Protein AF-A0A8T4ERY5-F1 (afdb_monomer_lite)

Structure (mmCIF, N/CA/C/O backbone):
data_AF-A0A8T4ERY5-F1
#
_entry.id   AF-A0A8T4ERY5-F1
#
loop_
_atom_site.group_PDB
_atom_site.id
_atom_site.type_symbol
_atom_site.label_atom_id
_atom_site.label_alt_id
_atom_site.label_comp_id
_atom_site.label_asym_id
_atom_site.label_entity_id
_atom_site.label_seq_id
_atom_site.pdbx_PDB_ins_code
_atom_site.Cartn_x
_atom_site.Cartn_y
_atom_site.Cartn_z
_atom_site.occupancy
_atom_site.B_iso_or_equiv
_atom_site.auth_seq_id
_atom_site.auth_comp_id
_atom_site.auth_asym_id
_atom_site.auth_atom_id
_atom_site.pdbx_PDB_model_num
ATOM 1 N N . MET A 1 1 ? 61.644 -19.535 -52.719 1.00 41.72 1 MET A N 1
ATOM 2 C CA . MET A 1 1 ? 62.787 -19.217 -53.597 1.00 41.72 1 MET A CA 1
ATOM 3 C C . MET A 1 1 ? 62.908 -17.707 -53.625 1.00 41.72 1 MET A C 1
ATOM 5 O O . MET A 1 1 ? 61.998 -17.067 -54.132 1.00 41.72 1 MET A O 1
ATOM 9 N N . ALA A 1 2 ? 63.933 -17.155 -52.977 1.00 45.12 2 ALA A N 1
ATOM 10 C CA . ALA A 1 2 ? 64.252 -15.736 -53.086 1.00 45.12 2 ALA A CA 1
ATOM 11 C C . ALA A 1 2 ? 64.899 -15.516 -54.460 1.00 45.12 2 ALA A C 1
ATOM 13 O O . ALA A 1 2 ? 65.813 -16.252 -54.824 1.00 45.12 2 ALA A O 1
ATOM 14 N N . ILE A 1 3 ? 64.360 -14.591 -55.248 1.00 50.09 3 ILE A N 1
ATOM 15 C CA . ILE A 1 3 ? 64.991 -14.144 -56.489 1.00 50.09 3 ILE A CA 1
ATOM 16 C C . ILE A 1 3 ? 66.042 -13.120 -56.049 1.00 50.09 3 ILE A C 1
ATOM 18 O O . ILE A 1 3 ? 65.672 -12.113 -55.454 1.00 50.09 3 ILE A O 1
ATOM 22 N N . ASP A 1 4 ? 67.327 -13.406 -56.270 1.00 52.03 4 ASP A N 1
ATOM 23 C CA . ASP A 1 4 ? 68.432 -12.489 -55.959 1.00 52.03 4 ASP A CA 1
ATOM 24 C C . ASP A 1 4 ? 68.283 -11.193 -56.775 1.00 52.03 4 ASP A C 1
ATOM 26 O O . ASP A 1 4 ? 68.584 -11.142 -57.970 1.00 52.03 4 ASP A O 1
ATOM 30 N N . GLU A 1 5 ? 67.814 -10.127 -56.124 1.00 54.44 5 GLU A N 1
ATOM 31 C CA . GLU A 1 5 ? 67.561 -8.809 -56.727 1.00 54.44 5 GLU A CA 1
ATOM 32 C C . GLU A 1 5 ? 68.843 -8.107 -57.233 1.00 54.44 5 GLU A C 1
ATOM 34 O O . GLU A 1 5 ? 68.788 -7.120 -57.979 1.00 54.44 5 GLU A O 1
ATOM 39 N N . GLU A 1 6 ? 70.023 -8.619 -56.873 1.00 57.25 6 GLU A N 1
ATOM 40 C CA . GLU A 1 6 ? 71.315 -8.030 -57.233 1.00 57.25 6 GLU A CA 1
ATOM 41 C C . GLU A 1 6 ? 71.739 -8.286 -58.692 1.00 57.25 6 GLU A C 1
ATOM 43 O O . GLU A 1 6 ? 72.490 -7.474 -59.228 1.00 57.25 6 GLU A O 1
ATOM 48 N N . ASN A 1 7 ? 71.193 -9.298 -59.386 1.00 60.41 7 ASN A N 1
ATOM 49 C CA . ASN A 1 7 ? 71.641 -9.706 -60.735 1.00 60.41 7 ASN A CA 1
ATOM 50 C C . ASN A 1 7 ? 70.686 -9.379 -61.905 1.00 60.41 7 ASN A C 1
ATOM 52 O O . ASN A 1 7 ? 70.943 -9.785 -63.037 1.00 60.41 7 ASN A O 1
ATOM 56 N N . LEU A 1 8 ? 69.594 -8.646 -61.670 1.00 61.34 8 LEU A N 1
ATOM 57 C CA . LEU A 1 8 ? 68.672 -8.232 -62.741 1.00 61.34 8 LEU A CA 1
ATOM 58 C C . LEU A 1 8 ? 69.256 -7.089 -63.585 1.00 61.34 8 LEU A C 1
ATOM 60 O O . LEU A 1 8 ? 69.787 -6.115 -63.036 1.00 61.34 8 LEU A O 1
ATOM 64 N N . SER A 1 9 ? 69.093 -7.171 -64.911 1.00 73.38 9 SER A N 1
ATOM 65 C CA . SER A 1 9 ? 69.436 -6.075 -65.829 1.00 73.38 9 SER A CA 1
ATOM 66 C C . SER A 1 9 ? 68.667 -4.801 -65.439 1.00 73.38 9 SER A C 1
ATOM 68 O O . SER A 1 9 ? 67.514 -4.899 -65.002 1.00 73.38 9 SER A O 1
ATOM 70 N N . PRO A 1 10 ? 69.239 -3.591 -65.608 1.00 77.12 10 PRO A N 1
ATOM 71 C CA . PRO A 1 10 ? 68.531 -2.336 -65.346 1.00 77.12 10 PRO A CA 1
ATOM 72 C C . PRO A 1 10 ? 67.133 -2.270 -65.985 1.00 77.12 10 PRO A C 1
ATOM 74 O O . PRO A 1 10 ? 66.198 -1.759 -65.373 1.00 77.12 10 PRO A O 1
ATOM 77 N N . GLU A 1 11 ? 66.963 -2.849 -67.175 1.00 77.38 11 GLU A N 1
ATOM 78 C CA . GLU A 1 11 ? 65.677 -2.906 -67.884 1.00 77.38 11 GLU A CA 1
ATOM 79 C C . GLU A 1 11 ? 64.646 -3.812 -67.187 1.00 77.38 11 GLU A C 1
ATOM 81 O O . GLU A 1 11 ? 63.458 -3.485 -67.127 1.00 77.38 11 GLU A O 1
ATOM 86 N N . GLU A 1 12 ? 65.085 -4.926 -66.602 1.00 78.31 12 GLU A N 1
ATOM 87 C CA . GLU A 1 12 ? 64.217 -5.859 -65.876 1.00 78.31 12 GLU A CA 1
ATOM 88 C C . GLU A 1 12 ? 63.797 -5.290 -64.516 1.00 78.31 12 GLU A C 1
ATOM 90 O O . GLU A 1 12 ? 62.635 -5.434 -64.125 1.00 78.31 12 GLU A O 1
ATOM 95 N N . LYS A 1 13 ? 64.693 -4.549 -63.845 1.00 79.19 13 LYS A N 1
ATOM 96 C CA . LYS A 1 13 ? 64.373 -3.793 -62.621 1.00 79.19 13 LYS A CA 1
ATOM 97 C C . LYS A 1 13 ? 63.336 -2.702 -62.890 1.00 79.19 13 LYS A C 1
ATOM 99 O O . LYS A 1 13 ? 62.376 -2.570 -62.134 1.00 79.19 13 LYS A O 1
ATOM 104 N N . ILE A 1 14 ? 63.469 -1.963 -63.996 1.00 81.25 14 ILE A N 1
ATOM 105 C CA . ILE A 1 14 ? 62.475 -0.957 -64.412 1.00 81.25 14 ILE A CA 1
ATOM 106 C C . ILE A 1 14 ? 61.118 -1.618 -64.686 1.00 81.25 14 ILE A C 1
ATOM 108 O O . ILE A 1 14 ? 60.085 -1.116 -64.244 1.00 81.25 14 ILE A O 1
ATOM 112 N N . LYS A 1 15 ? 61.099 -2.772 -65.362 1.00 82.56 15 LYS A N 1
ATOM 113 C CA . LYS A 1 15 ? 59.859 -3.503 -65.654 1.00 82.56 15 LYS A CA 1
ATOM 114 C C . LYS A 1 15 ? 59.167 -4.023 -64.388 1.00 82.56 15 LYS A C 1
ATOM 116 O O . LYS A 1 15 ? 57.944 -3.925 -64.297 1.00 82.56 15 LYS A O 1
ATOM 121 N N . GLN A 1 16 ? 59.920 -4.524 -63.406 1.00 81.94 16 GLN A N 1
ATOM 122 C CA . GLN A 1 16 ? 59.378 -4.917 -62.098 1.00 81.94 16 GLN A CA 1
ATOM 123 C C . GLN A 1 16 ? 58.829 -3.723 -61.312 1.00 81.94 16 GLN A C 1
ATOM 125 O O . GLN A 1 16 ? 57.739 -3.820 -60.753 1.00 81.94 16 GLN A O 1
ATOM 130 N N . LEU A 1 17 ? 59.539 -2.590 -61.301 1.00 82.38 17 LEU A N 1
ATOM 131 C CA . LEU A 1 17 ? 59.069 -1.373 -60.635 1.00 82.38 17 LEU A CA 1
ATOM 132 C C . LEU A 1 17 ? 57.768 -0.856 -61.258 1.00 82.38 17 LEU A C 1
ATOM 134 O O . LEU A 1 17 ? 56.828 -0.560 -60.527 1.00 82.38 17 LEU A O 1
ATOM 138 N N . LEU A 1 18 ? 57.675 -0.826 -62.591 1.00 84.06 18 LEU A N 1
ATOM 139 C CA . LEU A 1 18 ? 56.452 -0.441 -63.302 1.00 84.06 18 LEU A CA 1
ATOM 140 C C . LEU A 1 18 ? 55.300 -1.428 -63.056 1.00 84.06 18 LEU A C 1
ATOM 142 O O . LEU A 1 18 ? 54.155 -1.003 -62.909 1.00 84.06 18 LEU A O 1
ATOM 146 N N . GLY A 1 19 ? 55.591 -2.731 -62.981 1.00 80.62 19 GLY A N 1
ATOM 147 C CA . GLY A 1 19 ? 54.615 -3.760 -62.612 1.00 80.62 19 GLY A CA 1
ATOM 148 C C . GLY A 1 19 ? 54.078 -3.559 -61.194 1.00 80.62 19 GLY A C 1
ATOM 149 O O . GLY A 1 19 ? 52.869 -3.472 -61.006 1.00 80.62 19 GLY A O 1
ATOM 150 N N . SER A 1 20 ? 54.972 -3.371 -60.219 1.00 82.56 20 SER A N 1
ATOM 151 C CA . SER A 1 20 ? 54.606 -3.101 -58.824 1.00 82.56 20 SER A CA 1
ATOM 152 C C . SER A 1 20 ? 53.852 -1.779 -58.663 1.00 82.56 20 SER A C 1
ATOM 154 O O . SER A 1 20 ? 52.918 -1.691 -57.870 1.00 82.56 20 SER A O 1
ATOM 156 N N . GLU A 1 21 ? 54.220 -0.735 -59.412 1.00 86.38 21 GLU A N 1
ATOM 157 C CA . GLU A 1 21 ? 53.500 0.540 -59.390 1.00 86.38 21 GLU A CA 1
ATOM 158 C C . GLU A 1 21 ? 52.086 0.389 -59.962 1.00 86.38 21 GLU A C 1
ATOM 160 O O . GLU A 1 21 ? 51.135 0.938 -59.403 1.00 86.38 21 GLU A O 1
ATOM 165 N N . LYS A 1 22 ? 51.926 -0.392 -61.035 1.00 88.69 22 LYS A N 1
ATOM 166 C CA . LYS A 1 22 ? 50.617 -0.686 -61.620 1.00 88.69 22 LYS A CA 1
ATOM 167 C C . LYS A 1 22 ? 49.739 -1.491 -60.659 1.00 88.69 22 LYS A C 1
ATOM 169 O O . LYS A 1 22 ? 48.607 -1.085 -60.417 1.00 88.69 22 LYS A O 1
ATOM 174 N N . GLU A 1 23 ? 50.272 -2.548 -60.052 1.00 86.31 23 GLU A N 1
ATOM 175 C CA . GLU A 1 23 ? 49.564 -3.350 -59.043 1.00 86.31 23 GLU A CA 1
ATOM 176 C C . GLU A 1 23 ? 49.147 -2.499 -57.835 1.00 86.31 23 GLU A C 1
ATOM 178 O O . GLU A 1 23 ? 47.999 -2.556 -57.402 1.00 86.31 23 GLU A O 1
ATOM 183 N N . LYS A 1 24 ? 50.033 -1.627 -57.334 1.00 88.38 24 LYS A N 1
ATOM 184 C CA . LYS A 1 24 ? 49.707 -0.697 -56.238 1.00 88.38 24 LYS A CA 1
ATOM 185 C C . LYS A 1 24 ? 48.635 0.318 -56.626 1.00 88.38 24 LYS A C 1
ATOM 187 O O . LYS A 1 24 ? 47.828 0.695 -55.778 1.00 88.38 24 LYS A O 1
ATOM 192 N N . ARG A 1 25 ? 48.617 0.787 -57.878 1.00 89.25 25 ARG A N 1
ATOM 193 C CA . ARG A 1 25 ? 47.559 1.678 -58.382 1.00 89.25 25 ARG A CA 1
ATOM 194 C C . ARG A 1 25 ? 46.219 0.954 -58.469 1.00 89.25 25 ARG A C 1
ATOM 196 O O . ARG A 1 25 ? 45.232 1.503 -57.991 1.00 89.25 25 ARG A O 1
ATOM 203 N N . GLU A 1 26 ? 46.197 -0.267 -58.996 1.00 91.44 26 GLU A N 1
ATOM 204 C CA . GLU A 1 26 ? 44.991 -1.104 -59.057 1.00 91.44 26 GLU A CA 1
ATOM 205 C C . GLU A 1 26 ? 44.466 -1.428 -57.643 1.00 91.44 26 GLU A C 1
ATOM 207 O O . GLU A 1 26 ? 43.271 -1.293 -57.375 1.00 91.44 26 GLU A O 1
ATOM 212 N N . GLU A 1 27 ? 45.351 -1.743 -56.690 1.00 90.81 27 GLU A N 1
ATOM 213 C CA . GLU A 1 27 ? 44.984 -1.967 -55.285 1.00 90.81 27 GLU A CA 1
ATOM 214 C C . GLU A 1 27 ? 44.445 -0.689 -54.612 1.00 90.81 27 GLU A C 1
ATOM 216 O O . GLU A 1 27 ? 43.471 -0.734 -53.854 1.00 90.81 27 GLU A O 1
ATOM 221 N N . LEU A 1 28 ? 45.043 0.473 -54.898 1.00 91.25 28 LEU A N 1
ATOM 222 C CA . LEU A 1 28 ? 44.565 1.765 -54.400 1.00 91.25 28 LEU A CA 1
ATOM 223 C C . LEU A 1 28 ? 43.193 2.132 -54.969 1.00 91.25 28 LEU A C 1
ATOM 225 O O . LEU A 1 28 ? 42.359 2.663 -54.233 1.00 91.25 28 LEU A O 1
ATOM 229 N N . GLU A 1 29 ? 42.941 1.866 -56.249 1.00 92.44 29 GLU A N 1
ATOM 230 C CA . GLU A 1 29 ? 41.629 2.082 -56.863 1.00 92.44 29 GLU A CA 1
ATOM 231 C C . GLU A 1 29 ? 40.568 1.151 -56.268 1.00 92.44 29 GLU A C 1
ATOM 233 O O . GLU A 1 29 ? 39.488 1.622 -55.904 1.00 92.44 29 GLU A O 1
ATOM 238 N N . ALA A 1 30 ? 40.893 -0.128 -56.058 1.00 92.38 30 ALA A N 1
ATOM 239 C CA . ALA A 1 30 ? 40.000 -1.075 -55.397 1.00 92.38 30 ALA A CA 1
ATOM 240 C C . ALA A 1 30 ? 39.650 -0.631 -53.964 1.00 92.38 30 ALA A C 1
ATOM 242 O O . ALA A 1 30 ? 38.474 -0.596 -53.594 1.00 92.38 30 ALA A O 1
ATOM 243 N N . LYS A 1 31 ? 40.645 -0.199 -53.174 1.00 92.38 31 LYS A N 1
ATOM 244 C CA . LYS A 1 31 ? 40.424 0.321 -51.811 1.00 92.38 31 LYS A CA 1
ATOM 245 C C . LYS A 1 31 ? 39.603 1.610 -51.797 1.00 92.38 31 LYS A C 1
ATOM 247 O O . LYS A 1 31 ? 38.785 1.797 -50.897 1.00 92.38 31 LYS A O 1
ATOM 252 N N . LYS A 1 32 ? 39.787 2.500 -52.779 1.00 92.94 32 LYS A N 1
ATOM 253 C CA . LYS A 1 32 ? 38.956 3.708 -52.925 1.00 92.94 32 LYS A CA 1
ATOM 254 C C . LYS A 1 32 ? 37.503 3.353 -53.232 1.00 92.94 32 LYS A C 1
ATOM 256 O O . LYS A 1 32 ? 36.612 3.873 -52.568 1.00 92.94 32 LYS A O 1
ATOM 261 N N . ALA A 1 33 ? 37.267 2.430 -54.163 1.00 92.69 33 ALA A N 1
ATOM 262 C CA . ALA A 1 33 ? 35.921 1.964 -54.487 1.00 92.69 33 ALA A CA 1
ATOM 263 C C . ALA A 1 33 ? 35.238 1.288 -53.282 1.00 92.69 33 ALA A C 1
ATOM 265 O O . ALA A 1 33 ? 34.054 1.516 -53.028 1.00 92.69 33 ALA A O 1
ATOM 266 N N . GLU A 1 34 ? 35.984 0.501 -52.501 1.00 93.31 34 GLU A N 1
ATOM 267 C CA . GLU A 1 34 ? 35.480 -0.116 -51.270 1.00 93.31 34 GLU A CA 1
ATOM 268 C C . GLU A 1 34 ? 35.135 0.931 -50.198 1.00 93.31 34 GLU A C 1
ATOM 270 O O . GLU A 1 34 ? 34.082 0.845 -49.563 1.00 93.31 34 GLU A O 1
ATOM 275 N N . LEU A 1 35 ? 35.982 1.952 -50.021 1.00 93.38 35 LEU A N 1
ATOM 276 C CA . LEU A 1 35 ? 35.717 3.068 -49.109 1.00 93.38 35 LEU A CA 1
ATOM 277 C C . LEU A 1 35 ? 34.468 3.853 -49.511 1.00 93.38 35 LEU A C 1
ATOM 279 O O . LEU A 1 35 ? 33.653 4.177 -48.650 1.00 93.38 35 LEU A O 1
ATOM 283 N N . ASP A 1 36 ? 34.290 4.135 -50.800 1.00 93.75 36 ASP A N 1
ATOM 284 C CA . ASP A 1 36 ? 33.112 4.850 -51.288 1.00 93.75 36 ASP A CA 1
ATOM 285 C C . ASP A 1 36 ? 31.833 4.026 -51.110 1.00 93.75 36 ASP A C 1
ATOM 287 O O . ASP A 1 36 ? 30.785 4.575 -50.763 1.00 93.75 36 ASP A O 1
ATOM 291 N N . LYS A 1 37 ? 31.913 2.699 -51.266 1.00 95.06 37 LYS A N 1
ATOM 292 C CA . LYS A 1 37 ? 30.795 1.800 -50.964 1.00 95.06 37 LYS A CA 1
ATOM 293 C C . LYS A 1 37 ? 30.443 1.826 -49.474 1.00 95.06 37 LYS A C 1
ATOM 295 O O . LYS A 1 37 ? 29.283 2.039 -49.131 1.00 95.06 37 LYS A O 1
ATOM 300 N N . LYS A 1 38 ? 31.441 1.703 -48.594 1.00 93.69 38 LYS A N 1
ATOM 301 C CA . LYS A 1 38 ? 31.252 1.756 -47.134 1.00 93.69 38 LYS A CA 1
ATOM 302 C C . LYS A 1 38 ? 30.686 3.095 -46.663 1.00 93.69 38 LYS A C 1
ATOM 304 O O . LYS A 1 38 ? 29.849 3.115 -45.769 1.00 93.69 38 LYS A O 1
ATOM 309 N N . LYS A 1 39 ? 31.094 4.211 -47.274 1.00 94.44 39 LYS A N 1
ATOM 310 C CA . LYS A 1 39 ? 30.512 5.532 -46.981 1.00 94.44 39 LYS A CA 1
ATOM 311 C C . LYS A 1 39 ? 29.026 5.591 -47.319 1.00 94.44 39 LYS A C 1
ATOM 313 O O . LYS A 1 39 ? 28.246 6.058 -46.499 1.00 94.44 39 LYS A O 1
ATOM 318 N N . LYS A 1 40 ? 28.627 5.078 -48.487 1.00 94.31 40 LYS A N 1
ATOM 319 C CA . LYS A 1 40 ? 27.208 5.017 -48.874 1.00 94.31 40 LYS A CA 1
ATOM 320 C C . LYS A 1 40 ? 26.397 4.135 -47.925 1.00 94.31 40 LYS A C 1
ATOM 322 O O . LYS A 1 40 ? 25.326 4.543 -47.493 1.00 94.31 40 LYS A O 1
ATOM 327 N N . GLU A 1 41 ? 26.932 2.972 -47.556 1.00 93.50 41 GLU A N 1
ATOM 328 C CA . GLU A 1 41 ? 26.297 2.075 -46.581 1.00 93.50 41 GLU A CA 1
ATOM 329 C C . GLU A 1 41 ? 26.137 2.750 -45.205 1.00 93.50 41 GLU A C 1
ATOM 331 O O . GLU A 1 41 ? 25.078 2.644 -44.588 1.00 93.50 41 GLU A O 1
ATOM 336 N N . LEU A 1 42 ? 27.143 3.505 -44.744 1.00 92.94 42 LEU A N 1
ATOM 337 C CA . LEU A 1 42 ? 27.057 4.280 -43.501 1.00 92.94 42 LEU A CA 1
ATOM 338 C C . LEU A 1 42 ? 25.986 5.374 -43.569 1.00 92.94 42 LEU A C 1
ATOM 340 O O . LEU A 1 42 ? 25.172 5.474 -42.655 1.00 92.94 42 LEU A O 1
ATOM 344 N N . GLU A 1 43 ? 25.927 6.147 -44.655 1.00 94.06 43 GLU A N 1
ATOM 345 C CA . GLU A 1 43 ? 24.895 7.179 -44.825 1.00 94.06 43 GLU A CA 1
ATOM 346 C C . GLU A 1 43 ? 23.474 6.593 -44.829 1.00 94.06 43 GLU A C 1
ATOM 348 O O . GLU A 1 43 ? 22.535 7.204 -44.309 1.00 94.06 43 GLU A O 1
ATOM 353 N N . GLU A 1 44 ? 23.285 5.414 -45.422 1.00 94.50 44 GLU A N 1
ATOM 354 C CA . GLU A 1 44 ? 21.998 4.716 -45.414 1.00 94.50 44 GLU A CA 1
ATOM 355 C C . GLU A 1 44 ? 21.622 4.228 -44.012 1.00 94.50 44 GLU A C 1
ATOM 357 O O . GLU A 1 44 ? 20.472 4.400 -43.591 1.00 94.50 44 GLU A O 1
ATOM 362 N N . LEU A 1 45 ? 22.583 3.681 -43.263 1.00 92.94 45 LEU A N 1
ATOM 363 C CA . LEU A 1 45 ? 22.379 3.256 -41.878 1.00 92.94 45 LEU A CA 1
ATOM 364 C C . LEU A 1 45 ? 22.061 4.435 -40.958 1.00 92.94 45 LEU A C 1
ATOM 366 O O . LEU A 1 45 ? 21.141 4.337 -40.146 1.00 92.94 45 LEU A O 1
ATOM 370 N N . GLU A 1 46 ? 22.749 5.566 -41.108 1.00 92.81 46 GLU A N 1
ATOM 371 C CA . GLU A 1 46 ? 22.469 6.783 -40.340 1.00 92.81 46 GLU A CA 1
ATOM 372 C C . GLU A 1 46 ? 21.067 7.325 -40.632 1.00 92.81 46 GLU A C 1
ATOM 374 O O . GLU A 1 46 ? 20.309 7.643 -39.707 1.00 92.81 46 GLU A O 1
ATOM 379 N N . LYS A 1 47 ? 20.666 7.363 -41.910 1.00 95.06 47 LYS A N 1
ATOM 380 C CA . LYS A 1 47 ? 19.302 7.749 -42.306 1.00 95.06 47 LYS A CA 1
ATOM 381 C C . LYS A 1 47 ? 18.259 6.800 -41.723 1.00 95.06 47 LYS A C 1
ATOM 383 O O . LYS A 1 47 ? 17.218 7.262 -41.252 1.00 95.06 47 LYS A O 1
ATOM 388 N N . LYS A 1 48 ? 18.519 5.491 -41.744 1.00 94.00 48 LYS A N 1
ATOM 389 C CA . LYS A 1 48 ? 17.611 4.479 -41.192 1.00 94.00 48 LYS A CA 1
ATOM 390 C C . LYS A 1 48 ? 17.478 4.618 -39.675 1.00 94.00 48 LYS A C 1
ATOM 392 O O . LYS A 1 48 ? 16.361 4.735 -39.184 1.00 94.00 48 LYS A O 1
ATOM 397 N N . SER A 1 49 ? 18.601 4.715 -38.967 1.00 92.31 49 SER A N 1
ATOM 398 C CA . SER A 1 49 ? 18.650 4.920 -37.516 1.00 92.31 49 SER A CA 1
ATOM 399 C C . SER A 1 49 ? 17.901 6.189 -37.102 1.00 92.31 49 SER A C 1
ATOM 401 O O . SER A 1 49 ? 17.049 6.160 -36.217 1.00 92.31 49 SER A O 1
ATOM 403 N N . THR A 1 50 ? 18.116 7.297 -37.817 1.00 93.75 50 THR A N 1
ATOM 404 C CA . THR A 1 50 ? 17.417 8.562 -37.538 1.00 93.75 50 THR A CA 1
ATOM 405 C C . THR A 1 50 ? 15.900 8.420 -37.685 1.00 93.75 50 THR A C 1
ATOM 407 O O . THR A 1 50 ? 15.150 8.919 -36.845 1.00 93.75 50 THR A O 1
ATOM 410 N N . ARG A 1 51 ? 15.432 7.712 -38.722 1.00 93.75 51 ARG A N 1
ATOM 411 C CA . ARG A 1 51 ? 13.999 7.454 -38.938 1.00 93.75 51 ARG A CA 1
ATOM 412 C C . ARG A 1 51 ? 13.403 6.564 -37.852 1.00 93.75 51 ARG A C 1
ATOM 414 O O . ARG A 1 51 ? 12.313 6.860 -37.375 1.00 93.75 51 ARG A O 1
ATOM 421 N N . GLU A 1 52 ? 14.109 5.513 -37.445 1.00 92.88 52 GLU A N 1
ATOM 422 C CA . GLU A 1 52 ? 13.670 4.614 -36.370 1.00 92.88 52 GLU A CA 1
ATOM 423 C C . GLU A 1 52 ? 13.579 5.350 -35.028 1.00 92.88 52 GLU A C 1
ATOM 425 O O . GLU A 1 52 ? 12.570 5.244 -34.330 1.00 92.88 52 GLU A O 1
ATOM 430 N N . ILE A 1 53 ? 14.574 6.178 -34.699 1.00 92.25 53 ILE A N 1
ATOM 431 C CA . ILE A 1 53 ? 14.552 7.022 -33.498 1.00 92.25 53 ILE A CA 1
ATOM 432 C C . ILE A 1 53 ? 13.372 8.001 -33.534 1.00 92.25 53 ILE A C 1
ATOM 434 O O . ILE A 1 53 ? 12.676 8.155 -32.532 1.00 92.25 53 ILE A O 1
ATOM 438 N N . GLN A 1 54 ? 13.117 8.658 -34.670 1.00 93.56 54 GLN A N 1
ATOM 439 C CA . GLN A 1 54 ? 11.986 9.582 -34.810 1.00 93.56 54 GLN A CA 1
ATOM 440 C C . GLN A 1 54 ? 10.635 8.873 -34.681 1.00 93.56 54 GLN A C 1
ATOM 442 O O . GLN A 1 54 ? 9.763 9.365 -33.967 1.00 93.56 54 GLN A O 1
ATOM 447 N N . ALA A 1 55 ? 10.472 7.712 -35.318 1.00 94.75 55 ALA A N 1
ATOM 448 C CA . ALA A 1 55 ? 9.260 6.905 -35.207 1.00 94.75 55 ALA A CA 1
ATOM 449 C C . ALA A 1 55 ? 9.016 6.460 -33.757 1.00 94.75 55 ALA A C 1
ATOM 451 O O . ALA A 1 55 ? 7.905 6.585 -33.250 1.00 94.75 55 ALA A O 1
ATOM 452 N N . THR A 1 56 ? 10.075 6.030 -33.068 1.00 92.31 56 THR A N 1
ATOM 453 C CA . THR A 1 56 ? 10.006 5.588 -31.669 1.00 92.31 56 THR A CA 1
ATOM 454 C C . THR A 1 56 ? 9.650 6.749 -30.741 1.00 92.31 56 THR A C 1
ATOM 456 O O . THR A 1 56 ? 8.779 6.611 -29.889 1.00 92.31 56 THR A O 1
ATOM 459 N N . ARG A 1 57 ? 10.259 7.928 -30.931 1.00 92.06 57 ARG A N 1
ATOM 460 C CA . ARG A 1 57 ? 9.911 9.142 -30.172 1.00 92.06 57 ARG A CA 1
ATOM 461 C C . ARG A 1 57 ? 8.456 9.551 -30.372 1.00 92.06 57 ARG A C 1
ATOM 463 O O . ARG A 1 57 ? 7.811 9.928 -29.402 1.00 92.06 57 ARG A O 1
ATOM 470 N N . LYS A 1 58 ? 7.943 9.465 -31.603 1.00 95.25 58 LYS A N 1
ATOM 471 C CA . LYS A 1 58 ? 6.538 9.769 -31.898 1.00 95.25 58 LYS A CA 1
ATOM 472 C C . LYS A 1 58 ? 5.594 8.781 -31.211 1.00 95.25 58 LYS A C 1
ATOM 474 O O . LYS A 1 58 ? 4.648 9.221 -30.579 1.00 95.25 58 LYS A O 1
ATOM 479 N N . ALA A 1 59 ? 5.899 7.485 -31.264 1.00 94.06 59 ALA A N 1
ATOM 480 C CA . ALA A 1 59 ? 5.103 6.459 -30.590 1.00 94.06 59 ALA A CA 1
ATOM 481 C C . ALA A 1 59 ? 5.083 6.647 -29.062 1.00 94.06 59 ALA A C 1
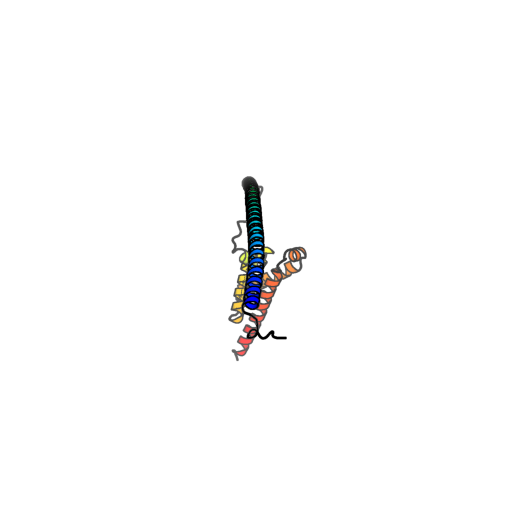ATOM 483 O O . ALA A 1 59 ? 4.026 6.561 -28.449 1.00 94.06 59 ALA A O 1
ATOM 484 N N . ILE A 1 60 ? 6.231 6.963 -28.450 1.00 92.44 60 ILE A N 1
ATOM 485 C CA . ILE A 1 60 ? 6.306 7.268 -27.011 1.00 92.44 60 ILE A CA 1
ATOM 486 C C . ILE A 1 60 ? 5.468 8.507 -26.676 1.00 92.44 60 ILE A C 1
ATOM 488 O O . ILE A 1 60 ? 4.748 8.507 -25.684 1.00 92.44 60 ILE A O 1
ATOM 492 N N . GLN A 1 61 ? 5.549 9.558 -27.495 1.00 94.00 61 GLN A N 1
ATOM 493 C CA . GLN A 1 61 ? 4.773 10.779 -27.285 1.00 94.00 61 GLN A CA 1
ATOM 494 C C . GLN A 1 61 ? 3.262 10.509 -27.357 1.00 94.00 61 GLN A C 1
ATOM 496 O O . GLN A 1 61 ? 2.528 10.956 -26.482 1.00 94.00 61 GLN A O 1
ATOM 501 N N . GLU A 1 62 ? 2.817 9.735 -28.351 1.00 94.19 62 GLU A N 1
ATOM 502 C CA . GLU A 1 62 ? 1.414 9.323 -28.494 1.00 94.19 62 GLU A CA 1
ATOM 503 C C . GLU A 1 62 ? 0.941 8.518 -27.271 1.00 94.19 62 GLU A C 1
ATOM 505 O O . GLU A 1 62 ? -0.122 8.805 -26.729 1.00 94.19 62 GLU A O 1
ATOM 510 N N . GLN A 1 63 ? 1.761 7.589 -26.763 1.00 92.75 63 GLN A N 1
ATOM 511 C CA . GLN A 1 63 ? 1.446 6.824 -25.547 1.00 92.75 63 GLN A CA 1
ATOM 512 C C . GLN A 1 63 ? 1.341 7.701 -24.293 1.00 92.75 63 GLN A C 1
ATOM 514 O O . GLN A 1 63 ? 0.480 7.471 -23.449 1.00 92.75 63 GLN A O 1
ATOM 519 N N . ILE A 1 64 ? 2.208 8.707 -24.148 1.00 93.12 64 ILE A N 1
ATOM 520 C CA . ILE A 1 64 ? 2.140 9.643 -23.016 1.00 93.12 64 ILE A CA 1
ATOM 521 C C . ILE A 1 64 ? 0.848 10.466 -23.078 1.00 93.12 64 ILE A C 1
ATOM 523 O O . ILE A 1 64 ? 0.201 10.666 -22.051 1.00 93.12 64 ILE A O 1
ATOM 527 N N . GLU A 1 65 ? 0.467 10.936 -24.266 1.00 93.31 65 GLU A N 1
ATOM 528 C CA . GLU A 1 65 ? -0.766 11.705 -24.466 1.00 93.31 65 GLU A CA 1
ATOM 529 C C . GLU A 1 65 ? -2.018 10.859 -24.198 1.00 93.31 65 GLU A C 1
ATOM 531 O O . GLU A 1 65 ? -2.946 11.337 -23.541 1.00 93.31 65 GLU A O 1
ATOM 536 N N . GLU A 1 66 ? -2.020 9.595 -24.630 1.00 94.31 66 GLU A N 1
ATOM 537 C CA . GLU A 1 66 ? -3.089 8.634 -24.344 1.00 94.31 66 GLU A CA 1
ATOM 538 C C . GLU A 1 66 ? -3.244 8.413 -22.832 1.00 94.31 66 GLU A C 1
ATOM 540 O O . GLU A 1 66 ? -4.323 8.664 -22.292 1.00 94.31 66 GLU A O 1
ATOM 545 N N . ILE A 1 67 ? -2.156 8.081 -22.124 1.00 91.62 67 ILE A N 1
ATOM 546 C CA . ILE A 1 67 ? -2.169 7.872 -20.665 1.00 91.62 67 ILE A CA 1
ATOM 547 C C . ILE A 1 67 ? -2.665 9.122 -19.930 1.00 91.62 67 ILE A C 1
ATOM 549 O O . ILE A 1 67 ? -3.516 9.022 -19.049 1.00 91.62 67 ILE A O 1
ATOM 553 N N . ALA A 1 68 ? -2.180 10.309 -20.303 1.00 92.75 68 ALA A N 1
ATOM 554 C CA . ALA A 1 68 ? -2.614 11.555 -19.677 1.00 92.75 68 ALA A CA 1
ATOM 555 C C . ALA A 1 68 ? -4.117 11.815 -19.886 1.00 92.75 68 ALA A C 1
ATOM 557 O O . ALA A 1 68 ? -4.794 12.333 -18.994 1.00 92.75 68 ALA A O 1
ATOM 558 N N . SER A 1 69 ? -4.652 11.453 -21.056 1.00 92.38 69 SER A N 1
ATOM 559 C CA . SER A 1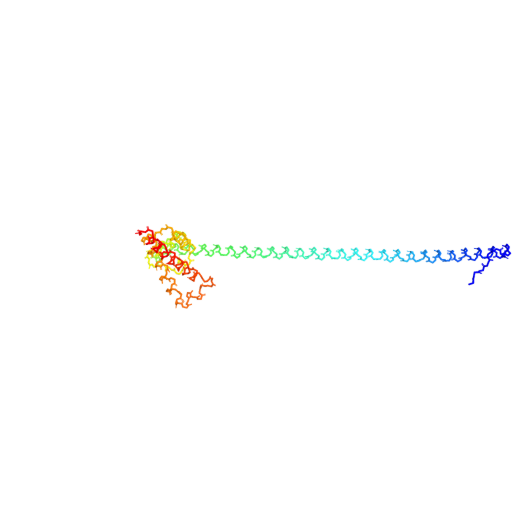 69 ? -6.082 11.580 -21.343 1.00 92.38 69 SER A CA 1
ATOM 560 C C . SER A 1 69 ? -6.929 10.596 -20.529 1.00 92.38 69 SER A C 1
ATOM 562 O O . SER A 1 69 ? -7.954 10.998 -19.974 1.00 92.38 69 SER A O 1
ATOM 564 N N . GLU A 1 70 ? -6.471 9.350 -20.375 1.00 89.38 70 GLU A N 1
ATOM 565 C CA . GLU A 1 70 ? -7.135 8.336 -19.553 1.00 89.38 70 GLU A CA 1
ATOM 566 C C . GLU A 1 70 ? -7.116 8.705 -18.067 1.00 89.38 70 GLU A C 1
ATOM 568 O O . GLU A 1 70 ? -8.131 8.582 -17.381 1.00 89.38 70 GLU A O 1
ATOM 573 N N . GLU A 1 71 ? -5.983 9.191 -17.551 1.00 87.75 71 GLU A N 1
ATOM 574 C CA . GLU A 1 71 ? -5.879 9.646 -16.162 1.00 87.75 71 GLU A CA 1
ATOM 575 C C . GLU A 1 71 ? -6.834 10.802 -15.879 1.00 87.75 71 GLU A C 1
ATOM 577 O O . GLU A 1 71 ? -7.496 10.817 -14.840 1.00 87.75 71 GLU A O 1
ATOM 582 N N . LYS A 1 72 ? -6.955 11.742 -16.822 1.00 92.00 72 LYS A N 1
ATOM 583 C CA . LYS A 1 72 ? -7.898 12.851 -16.696 1.00 92.00 72 LYS A CA 1
ATOM 584 C C . LYS A 1 72 ? -9.346 12.355 -16.634 1.00 92.00 72 LYS A C 1
ATOM 586 O O . LYS A 1 72 ? -10.088 12.800 -15.764 1.00 92.00 72 LYS A O 1
ATOM 591 N N . GLN A 1 73 ? -9.729 11.417 -17.502 1.00 91.06 73 GLN A N 1
ATOM 592 C CA . GLN A 1 73 ? -11.071 10.821 -17.481 1.00 91.06 73 GLN A CA 1
ATOM 593 C C . GLN A 1 73 ? -11.347 10.097 -16.160 1.00 91.06 73 GLN A C 1
ATOM 595 O O . GLN A 1 73 ? -12.369 10.343 -15.525 1.00 91.06 73 GLN A O 1
ATOM 600 N N . ARG A 1 74 ? -10.404 9.276 -15.683 1.00 86.62 74 ARG A N 1
ATOM 601 C CA . ARG A 1 74 ? -10.534 8.587 -14.388 1.00 86.62 74 ARG A CA 1
ATOM 602 C C . ARG A 1 74 ? -10.668 9.562 -13.226 1.00 86.62 74 ARG A C 1
ATOM 604 O O . ARG A 1 74 ? -11.422 9.305 -12.292 1.00 86.62 74 ARG A O 1
ATOM 611 N N . PHE A 1 75 ? -9.932 10.669 -13.259 1.00 89.62 75 PHE A N 1
ATOM 612 C CA . PHE A 1 75 ? -10.036 11.696 -12.231 1.00 89.62 75 PHE A CA 1
ATOM 613 C C . PHE A 1 75 ? -11.421 12.359 -12.230 1.00 89.62 75 PHE A C 1
ATOM 615 O O . PHE A 1 75 ? -12.020 12.506 -11.166 1.00 89.62 75 PHE A O 1
ATOM 622 N N . GLU A 1 76 ? -11.955 12.700 -13.405 1.00 91.69 76 GLU A N 1
ATOM 623 C CA . GLU A 1 76 ? -13.307 13.257 -13.551 1.00 91.69 76 GLU A CA 1
ATOM 624 C C . GLU A 1 76 ? -14.384 12.276 -13.047 1.00 91.69 76 GLU A C 1
ATOM 626 O O . GLU A 1 76 ? -15.270 12.673 -12.288 1.00 91.69 76 GLU A O 1
ATOM 631 N N . GLU A 1 77 ? -14.265 10.984 -13.370 1.00 88.81 77 GLU A N 1
ATOM 632 C CA . GLU A 1 77 ? -15.160 9.932 -12.863 1.00 88.81 77 GLU A CA 1
ATOM 633 C C . GLU A 1 77 ? -15.101 9.803 -11.331 1.00 88.81 77 GLU A C 1
ATOM 635 O O . GLU A 1 77 ? -16.133 9.694 -10.662 1.00 88.81 77 GLU A O 1
ATOM 640 N N . LEU A 1 78 ? -13.899 9.846 -10.747 1.00 88.19 78 LEU A N 1
ATOM 641 C CA . LEU A 1 78 ? -13.716 9.783 -9.295 1.00 88.19 78 LEU A CA 1
ATOM 642 C C . LEU A 1 78 ? -14.276 11.020 -8.587 1.00 88.19 78 LEU A C 1
ATOM 644 O O . LEU A 1 78 ? -14.887 10.882 -7.523 1.00 88.19 78 LEU A O 1
ATOM 648 N N . GLU A 1 79 ? -14.108 12.213 -9.161 1.00 89.50 79 GLU A N 1
ATOM 649 C CA . GLU A 1 79 ? -14.746 13.425 -8.642 1.00 89.50 79 GLU A CA 1
ATOM 650 C C . GLU A 1 79 ? -16.272 13.327 -8.693 1.00 89.50 79 GLU A C 1
ATOM 652 O O . GLU A 1 79 ? -16.937 13.719 -7.732 1.00 89.50 79 GLU A O 1
ATOM 657 N N . GLU A 1 80 ? -16.844 12.783 -9.768 1.00 89.50 80 GLU A N 1
ATOM 658 C CA . GLU A 1 80 ? -18.294 12.616 -9.880 1.00 89.50 80 GLU A CA 1
ATOM 659 C C . GLU A 1 80 ? -18.828 11.630 -8.831 1.00 89.50 80 GLU A C 1
ATOM 661 O O . GLU A 1 80 ? -19.819 11.919 -8.153 1.00 89.50 80 GLU A O 1
ATOM 666 N N . ILE A 1 81 ? -18.146 10.496 -8.631 1.00 87.50 81 ILE A N 1
ATOM 667 C CA . ILE A 1 81 ? -18.485 9.527 -7.578 1.00 87.50 81 ILE A CA 1
ATOM 668 C C . ILE A 1 81 ? -18.395 10.183 -6.201 1.00 87.50 81 ILE A C 1
ATOM 670 O O . ILE A 1 81 ? -19.287 10.000 -5.370 1.00 87.50 81 ILE A O 1
ATOM 674 N N . ARG A 1 82 ? -17.337 10.959 -5.950 1.00 87.12 82 ARG A N 1
ATOM 675 C CA . ARG A 1 82 ? -17.163 11.673 -4.685 1.00 87.12 82 ARG A CA 1
ATOM 676 C C . ARG A 1 82 ? -18.301 12.662 -4.445 1.00 87.12 82 ARG A C 1
ATOM 678 O O . ARG A 1 82 ? -18.897 12.617 -3.375 1.00 87.12 82 ARG A O 1
ATOM 685 N N . ARG A 1 83 ? -18.650 13.491 -5.434 1.00 88.06 83 ARG A N 1
ATOM 686 C CA . ARG A 1 83 ? -19.768 14.445 -5.322 1.00 88.06 83 ARG A CA 1
ATOM 687 C C . ARG A 1 83 ? -21.099 13.738 -5.081 1.00 88.06 83 ARG A C 1
ATOM 689 O O . ARG A 1 83 ? -21.875 14.190 -4.249 1.00 88.06 83 ARG A O 1
ATOM 696 N N . LYS A 1 84 ? -21.360 12.613 -5.759 1.00 86.81 84 LYS A N 1
ATOM 697 C CA . LYS A 1 84 ? -22.568 11.804 -5.517 1.00 86.81 84 LYS A CA 1
ATOM 698 C C . LYS A 1 84 ? -22.623 11.283 -4.083 1.00 86.81 84 LYS A C 1
ATOM 700 O O . LYS A 1 84 ? -23.658 11.416 -3.446 1.00 86.81 84 LYS A O 1
ATOM 705 N N . ARG A 1 85 ? -21.511 10.756 -3.561 1.00 82.62 85 ARG A N 1
ATOM 706 C CA . ARG A 1 85 ? -21.425 10.291 -2.167 1.00 82.62 85 ARG A CA 1
ATOM 707 C C . ARG A 1 85 ? -21.583 11.424 -1.157 1.00 82.62 85 ARG A C 1
ATOM 709 O O . ARG A 1 85 ? -22.222 11.220 -0.136 1.00 82.62 85 ARG A O 1
ATOM 716 N N . GLU A 1 86 ? -21.019 12.598 -1.432 1.00 84.88 86 GLU A N 1
ATOM 717 C CA . GLU A 1 86 ? -21.182 13.781 -0.577 1.00 84.88 86 GLU A CA 1
ATOM 718 C C . GLU A 1 86 ? -22.647 14.243 -0.538 1.00 84.88 86 GLU A C 1
ATOM 720 O O . GLU A 1 86 ? -23.150 14.536 0.540 1.00 84.88 86 GLU A O 1
ATOM 725 N N . LEU A 1 87 ? -23.357 14.234 -1.672 1.00 85.19 87 LEU A N 1
ATOM 726 C CA . LEU A 1 87 ? -24.792 14.546 -1.728 1.00 85.19 87 LEU A CA 1
ATOM 727 C C . LEU A 1 87 ? -25.661 13.478 -1.048 1.00 85.19 87 LEU A C 1
ATOM 729 O O . LEU A 1 87 ? -26.645 13.810 -0.394 1.00 85.19 87 LEU A O 1
ATOM 733 N N . GLU A 1 88 ? -25.311 12.200 -1.194 1.00 81.12 88 GLU A N 1
ATOM 734 C CA . GLU A 1 88 ? -26.014 11.094 -0.535 1.00 81.12 88 GLU A CA 1
ATOM 735 C C . GLU A 1 88 ? -25.824 11.145 0.987 1.00 81.12 88 GLU A C 1
ATOM 737 O O . GLU A 1 88 ? -26.797 11.023 1.724 1.00 81.12 88 GLU A O 1
ATOM 742 N N . ALA A 1 89 ? -24.605 11.417 1.464 1.00 76.19 89 ALA A N 1
ATOM 743 C CA . ALA A 1 89 ? -24.334 11.673 2.879 1.00 76.19 89 ALA A CA 1
ATOM 744 C C . ALA A 1 89 ? -25.090 12.918 3.381 1.00 76.19 89 ALA A C 1
ATOM 746 O O . ALA A 1 89 ? -25.752 12.832 4.408 1.00 76.19 89 ALA A O 1
ATOM 747 N N . GLN A 1 90 ? -25.070 13.998 2.584 1.00 80.31 90 GLN A N 1
ATOM 748 C CA . GLN A 1 90 ? -25.974 15.162 2.603 1.00 80.31 90 GLN A CA 1
ATOM 749 C C . GLN A 1 90 ? -27.395 14.792 3.048 1.00 80.31 90 GLN A C 1
ATOM 751 O O . GLN A 1 90 ? -27.876 15.092 4.141 1.00 80.31 90 GLN A O 1
ATOM 756 N N . SER A 1 91 ? -28.049 14.061 2.151 1.00 81.56 91 SER A N 1
ATOM 757 C CA . SER A 1 91 ? -29.445 13.660 2.274 1.00 81.56 91 SER A CA 1
ATOM 758 C C . SER A 1 91 ? -29.698 12.688 3.426 1.00 81.56 91 SER A C 1
ATOM 760 O O . SER A 1 91 ? -30.781 12.717 4.009 1.00 81.56 91 SER A O 1
ATOM 762 N N . LEU A 1 92 ? -28.749 11.803 3.737 1.00 75.12 92 LEU A N 1
ATOM 763 C CA . LEU A 1 92 ? -28.881 10.856 4.843 1.00 75.12 92 LEU A CA 1
ATOM 764 C C . LEU A 1 92 ? -28.771 11.561 6.199 1.00 75.12 92 LEU A C 1
ATOM 766 O O . LEU A 1 92 ? -29.538 11.238 7.100 1.00 75.12 92 LEU A O 1
ATOM 770 N N . GLU A 1 93 ? -27.872 12.535 6.345 1.00 72.56 93 GLU A N 1
ATOM 771 C CA . GLU A 1 93 ? -27.757 13.349 7.561 1.00 72.56 93 GLU A CA 1
ATOM 772 C C . GLU A 1 93 ? -29.015 14.197 7.791 1.00 72.56 93 GLU A C 1
ATOM 774 O O . GLU A 1 93 ? -29.522 14.254 8.914 1.00 72.56 93 GLU A O 1
ATOM 779 N N . GLU A 1 94 ? -29.573 14.790 6.733 1.00 75.69 94 GLU A N 1
ATOM 780 C CA . GLU A 1 94 ? -30.848 15.520 6.796 1.00 75.69 94 GLU A CA 1
ATOM 781 C C . GLU A 1 94 ? -32.011 14.599 7.204 1.00 75.69 94 GLU A C 1
ATOM 783 O O . GLU A 1 94 ? -32.809 14.948 8.072 1.00 75.69 94 GLU A O 1
ATOM 788 N N . ALA A 1 95 ? -32.077 13.381 6.656 1.00 73.50 95 ALA A N 1
ATOM 789 C CA . ALA A 1 95 ? -33.116 12.416 7.015 1.00 73.50 95 ALA A CA 1
ATOM 790 C C . ALA A 1 95 ? -32.986 11.915 8.466 1.00 73.50 95 ALA A C 1
ATOM 792 O O . ALA A 1 95 ? -33.990 11.749 9.158 1.00 73.50 95 ALA A O 1
ATOM 793 N N . ILE A 1 96 ? -31.756 11.686 8.940 1.00 67.88 96 ILE A N 1
ATOM 794 C CA . ILE A 1 96 ? -31.491 11.271 10.325 1.00 67.88 96 ILE A CA 1
ATOM 795 C C . ILE A 1 96 ? -31.868 12.394 11.294 1.00 67.88 96 ILE A C 1
ATOM 797 O O . ILE A 1 96 ? -32.568 12.132 12.269 1.00 67.88 96 ILE A O 1
ATOM 801 N N . THR A 1 97 ? -31.460 13.635 11.018 1.00 72.00 97 THR A N 1
ATOM 802 C CA . THR A 1 97 ? -31.780 14.785 11.881 1.00 72.00 97 THR A CA 1
ATOM 803 C C . THR A 1 97 ? -33.284 15.054 11.945 1.00 72.00 97 THR A C 1
ATOM 805 O O . THR A 1 97 ? -33.814 15.276 13.032 1.00 72.00 97 THR A O 1
ATOM 808 N N . GLU A 1 98 ? -34.008 14.941 10.828 1.00 77.75 98 GLU A N 1
ATOM 809 C CA . GLU A 1 98 ? -35.467 15.110 10.807 1.00 77.75 98 GLU A CA 1
ATOM 810 C C . GLU A 1 98 ? -36.204 14.018 11.613 1.00 77.75 98 GLU A C 1
ATOM 812 O O . GLU A 1 98 ? -37.197 14.292 12.294 1.00 77.75 98 GLU A O 1
ATOM 817 N N . GLU A 1 99 ? -35.729 12.772 11.575 1.00 66.56 99 GLU A N 1
ATOM 818 C CA . GLU A 1 99 ? -36.298 11.667 12.359 1.00 66.56 99 GLU A CA 1
ATOM 819 C C . GLU A 1 99 ? -35.899 11.713 13.852 1.00 66.56 99 GLU A C 1
ATOM 821 O O . GLU A 1 99 ? -36.681 11.289 14.714 1.00 66.56 99 GLU A O 1
ATOM 826 N N . GLU A 1 100 ? -34.729 12.275 14.185 1.00 65.38 100 GLU A N 1
ATOM 827 C CA . GLU A 1 100 ? -34.319 12.587 15.564 1.00 65.38 100 GLU A CA 1
ATOM 828 C C . GLU A 1 100 ? -35.178 13.711 16.170 1.00 65.38 100 GLU A C 1
ATOM 830 O O . GLU A 1 100 ? -35.633 13.588 17.309 1.00 65.38 100 GLU A O 1
ATOM 835 N N . GLU A 1 101 ? -35.479 14.774 15.413 1.00 71.62 101 GLU A N 1
ATOM 836 C CA . GLU A 1 101 ? -36.373 15.860 15.852 1.00 71.62 101 GLU A CA 1
ATOM 837 C C . GLU A 1 101 ? -37.816 15.382 16.071 1.00 71.62 101 GLU A C 1
ATOM 839 O O . GLU A 1 101 ? -38.503 15.841 16.988 1.00 71.62 101 GLU A O 1
ATOM 844 N N . LYS A 1 102 ? -38.273 14.418 15.263 1.00 74.94 102 LYS A N 1
ATOM 845 C CA . LYS A 1 102 ? -39.585 13.769 15.419 1.00 74.94 102 LYS A CA 1
ATOM 846 C C . LYS A 1 102 ? -39.621 12.741 16.556 1.00 74.94 102 LYS A C 1
ATOM 848 O O . LYS A 1 102 ? -40.702 12.255 16.888 1.00 74.94 102 LYS A O 1
ATOM 853 N N . GLY A 1 103 ? -38.478 12.424 17.171 1.00 63.78 103 GLY A N 1
ATOM 854 C CA . GLY A 1 103 ? -38.367 11.484 18.290 1.00 63.78 103 GLY A CA 1
ATOM 855 C C . GLY A 1 103 ? -38.573 10.013 17.911 1.00 63.78 103 GLY A C 1
ATOM 856 O O . GLY A 1 103 ? -38.792 9.185 18.796 1.00 63.78 103 GLY A O 1
ATOM 857 N N . ASN A 1 104 ? -38.519 9.680 16.618 1.00 66.62 104 ASN A N 1
ATOM 858 C CA . ASN A 1 104 ? -38.685 8.314 16.110 1.00 66.62 104 ASN A CA 1
ATOM 859 C C . ASN A 1 104 ? -37.383 7.504 16.172 1.00 66.62 104 ASN A C 1
ATOM 861 O O . ASN A 1 104 ? -37.419 6.273 16.210 1.00 66.62 104 ASN A O 1
ATOM 865 N N . ILE A 1 105 ? -36.239 8.191 16.205 1.00 53.47 105 ILE A N 1
ATOM 866 C CA . ILE A 1 105 ? -34.916 7.604 16.409 1.00 53.47 105 ILE A CA 1
ATOM 867 C C . ILE A 1 105 ? -34.421 8.079 17.785 1.00 53.47 105 ILE A C 1
ATOM 869 O O . ILE A 1 105 ? -34.426 9.284 18.047 1.00 53.47 105 ILE A O 1
ATOM 873 N N . PRO A 1 106 ? -34.019 7.177 18.701 1.00 53.91 106 PRO A N 1
ATOM 874 C CA . PRO A 1 106 ? -33.302 7.589 19.904 1.00 53.91 106 PRO A CA 1
ATOM 875 C C . PRO A 1 106 ? -32.064 8.370 19.459 1.00 53.91 106 PRO A C 1
ATOM 877 O O . PRO A 1 106 ? -31.320 7.817 18.651 1.00 53.91 106 PRO A O 1
ATOM 880 N N . GLN A 1 107 ? -31.844 9.597 19.962 1.00 54.62 107 GLN A N 1
ATOM 881 C CA . GLN A 1 107 ? -30.621 10.369 19.678 1.00 54.62 107 GLN A CA 1
ATOM 882 C C . GLN A 1 107 ? -29.424 9.418 19.692 1.00 54.62 107 GLN A C 1
ATOM 884 O O . GLN A 1 107 ? -29.227 8.702 20.683 1.00 54.62 107 GLN A O 1
ATOM 889 N N . GLY A 1 108 ? -28.729 9.323 18.555 1.00 50.12 108 GLY A N 1
ATOM 890 C CA . GLY A 1 108 ? -27.780 8.244 18.298 1.00 50.12 108 GLY A CA 1
ATOM 891 C C . GLY A 1 108 ? -26.717 8.094 19.397 1.00 50.12 108 GLY A C 1
ATOM 892 O O . GLY A 1 108 ? -26.483 9.014 20.187 1.00 50.12 108 GLY A O 1
ATOM 893 N N . PRO A 1 109 ? -26.033 6.936 19.483 1.00 49.94 109 PRO A N 1
ATOM 894 C CA . PRO A 1 109 ? -24.921 6.786 20.409 1.00 49.94 109 PRO A CA 1
ATOM 895 C C . PRO A 1 109 ? -23.901 7.898 20.138 1.00 49.94 109 PRO A C 1
ATOM 897 O O . PRO A 1 109 ? -23.374 8.000 19.032 1.00 49.94 109 PRO A O 1
ATOM 900 N N . VAL A 1 110 ? -23.658 8.724 21.161 1.00 50.03 110 VAL A N 1
ATOM 901 C CA . VAL A 1 110 ? -22.648 9.792 21.199 1.00 50.03 110 VAL A CA 1
ATOM 902 C C . VAL A 1 110 ? -21.386 9.334 20.451 1.00 50.03 110 VAL A C 1
ATOM 904 O O . VAL A 1 110 ? -20.960 8.200 20.700 1.00 50.03 110 VAL A O 1
ATOM 907 N N . PRO A 1 111 ? -20.788 10.156 19.558 1.00 44.84 111 PRO A N 1
ATOM 908 C CA . PRO A 1 111 ? -19.592 9.781 18.810 1.00 44.84 111 PRO A CA 1
ATOM 909 C C . PRO A 1 111 ? -18.537 9.276 19.789 1.00 44.84 111 PRO A C 1
ATOM 911 O O . PRO A 1 111 ? -18.011 10.047 20.594 1.00 44.84 111 PRO A O 1
ATOM 914 N N . ARG A 1 112 ? -18.301 7.961 19.783 1.00 52.88 112 ARG A N 1
ATOM 915 C CA . ARG A 1 112 ? -17.438 7.325 20.776 1.00 52.88 112 ARG A CA 1
ATOM 916 C C . ARG A 1 112 ? -16.013 7.793 20.530 1.00 52.88 112 ARG A C 1
ATOM 918 O O . ARG A 1 112 ? -15.459 7.581 19.451 1.00 52.88 112 ARG A O 1
ATOM 925 N N . GLY A 1 113 ? -15.438 8.477 21.510 1.00 52.91 113 GLY A N 1
ATOM 926 C CA . GLY A 1 113 ? -14.060 8.928 21.440 1.00 52.91 113 GLY A CA 1
ATOM 927 C C . GLY A 1 113 ? -13.130 7.720 21.370 1.00 52.91 113 GLY A C 1
ATOM 928 O O . GLY A 1 113 ? -13.401 6.674 21.951 1.00 52.91 113 GLY A O 1
ATOM 929 N N . TYR A 1 114 ? -11.985 7.865 20.705 1.00 47.19 114 TYR A N 1
ATOM 930 C CA . TYR A 1 114 ? -10.969 6.810 20.598 1.00 47.19 114 TYR A CA 1
ATOM 931 C C . TYR A 1 114 ? -10.522 6.230 21.966 1.00 47.19 114 TYR A C 1
ATOM 933 O O . TYR A 1 114 ? -10.023 5.109 22.016 1.00 47.19 114 TYR A O 1
ATOM 941 N N . GLY A 1 115 ? -10.740 6.938 23.084 1.00 54.78 115 GLY A N 1
ATOM 942 C CA . GLY A 1 115 ? -10.500 6.457 24.455 1.00 54.78 115 GLY A CA 1
ATOM 943 C C . GLY A 1 115 ? -11.592 5.557 25.058 1.00 54.78 115 GLY A C 1
ATOM 944 O O . GLY A 1 115 ? -11.405 5.045 26.160 1.00 54.78 115 GLY A O 1
ATOM 945 N N . ASP A 1 116 ? -12.712 5.330 24.367 1.00 75.56 116 ASP A N 1
ATOM 946 C CA . ASP A 1 116 ? -13.862 4.622 24.938 1.00 75.56 116 ASP A CA 1
ATOM 947 C C . ASP A 1 116 ? -13.669 3.110 25.021 1.00 75.56 116 ASP A C 1
ATOM 949 O O . ASP A 1 116 ? -14.250 2.488 25.904 1.00 75.56 116 ASP A O 1
ATOM 953 N N . ALA A 1 117 ? -12.826 2.507 24.179 1.00 82.06 117 ALA A N 1
ATOM 954 C CA . ALA A 1 117 ? -12.672 1.050 24.132 1.00 82.06 117 ALA A CA 1
ATOM 955 C C . ALA A 1 117 ? -12.246 0.451 25.489 1.00 82.06 117 ALA A C 1
ATOM 957 O O . ALA A 1 117 ? -12.845 -0.517 25.951 1.00 82.06 117 ALA A O 1
ATOM 958 N N . ILE A 1 118 ? -11.280 1.068 26.184 1.00 85.06 118 ILE A N 1
ATOM 959 C CA . ILE A 1 118 ? -10.846 0.615 27.521 1.00 85.06 118 ILE A CA 1
ATOM 960 C C . ILE A 1 118 ? -11.997 0.739 28.527 1.00 85.06 118 ILE A C 1
ATOM 962 O O . ILE A 1 118 ? -12.240 -0.181 29.309 1.00 85.06 118 ILE A O 1
ATOM 966 N N . ASN A 1 119 ? -12.741 1.846 28.476 1.00 86.88 119 ASN A N 1
ATOM 967 C CA . ASN A 1 119 ? -13.890 2.063 29.351 1.00 86.88 119 ASN A CA 1
ATOM 968 C C . ASN A 1 119 ? -15.005 1.043 29.081 1.00 86.88 119 ASN A C 1
ATOM 970 O O . ASN A 1 119 ? -15.619 0.565 30.029 1.00 86.88 119 ASN A O 1
ATOM 974 N N . GLN A 1 120 ? -15.242 0.663 27.821 1.00 87.44 120 GLN A N 1
ATOM 975 C CA . GLN A 1 120 ? -16.228 -0.361 27.455 1.00 87.44 120 GLN A CA 1
ATOM 976 C C . GLN A 1 120 ? -15.823 -1.753 27.947 1.00 87.44 120 GLN A C 1
ATOM 978 O O . GLN A 1 120 ? -16.674 -2.505 28.426 1.00 87.44 120 GLN A O 1
ATOM 983 N N . VAL A 1 121 ? -14.528 -2.083 27.883 1.00 88.44 121 VAL A N 1
ATOM 984 C CA . VAL A 1 121 ? -14.006 -3.319 28.478 1.00 88.44 121 VAL A CA 1
ATOM 985 C C . VAL A 1 121 ? -14.261 -3.319 29.979 1.00 88.44 121 VAL A C 1
ATOM 987 O O . VAL A 1 121 ? -14.869 -4.258 30.480 1.00 88.44 121 VAL A O 1
ATOM 990 N N . LEU A 1 122 ? -13.879 -2.250 30.682 1.00 88.31 122 LEU A N 1
ATOM 991 C CA . LEU A 1 122 ? -14.086 -2.120 32.129 1.00 88.31 122 LEU A CA 1
ATOM 992 C C . LEU A 1 122 ? -15.570 -2.074 32.529 1.00 88.31 122 LEU A C 1
ATOM 994 O O . LEU A 1 122 ? -15.917 -2.509 33.625 1.00 88.31 122 LEU A O 1
ATOM 998 N N . ALA A 1 123 ? -16.449 -1.596 31.646 1.00 88.31 123 ALA A N 1
ATOM 999 C CA . ALA A 1 123 ? -17.898 -1.632 31.832 1.00 88.31 123 ALA A CA 1
ATOM 1000 C C . ALA A 1 123 ? -18.498 -3.046 31.676 1.00 88.31 123 ALA A C 1
ATOM 1002 O O . ALA A 1 123 ? -19.668 -3.249 32.000 1.00 88.31 123 ALA A O 1
ATOM 1003 N N . GLY A 1 124 ? -17.720 -4.029 31.202 1.00 85.19 124 GLY A N 1
ATOM 1004 C CA . GLY A 1 124 ? -18.088 -5.448 31.184 1.00 85.19 124 GLY A CA 1
ATOM 1005 C C . GLY A 1 124 ? -18.963 -5.893 30.009 1.00 85.19 124 GLY A C 1
ATOM 1006 O O . GLY A 1 124 ? -19.429 -7.032 29.995 1.00 85.19 124 GLY A O 1
ATOM 1007 N N . ASN A 1 125 ? -19.196 -5.029 29.017 1.00 86.50 125 ASN A N 1
ATOM 1008 C CA . ASN A 1 125 ? -19.891 -5.411 27.784 1.00 86.50 125 ASN A CA 1
ATOM 1009 C C . ASN A 1 125 ? -19.229 -4.829 26.517 1.00 86.50 125 ASN A C 1
ATOM 1011 O O . ASN A 1 125 ? -19.890 -4.122 25.750 1.00 86.50 125 ASN A O 1
ATOM 1015 N N . PRO A 1 126 ? -17.928 -5.092 26.291 1.00 90.81 126 PRO A N 1
ATOM 1016 C CA . PRO A 1 126 ? -17.234 -4.650 25.092 1.00 90.81 126 PRO A CA 1
ATOM 1017 C C . PRO A 1 126 ? -17.733 -5.395 23.852 1.00 90.81 126 PRO A C 1
ATOM 1019 O O . PRO A 1 126 ? -18.066 -6.583 23.895 1.00 90.81 126 PRO A O 1
ATOM 1022 N N . THR A 1 127 ? -17.735 -4.700 22.720 1.00 90.44 127 THR A N 1
ATOM 1023 C CA . THR A 1 127 ? -17.928 -5.320 21.407 1.00 90.44 127 THR A CA 1
ATOM 1024 C C . THR A 1 127 ? -16.636 -5.988 20.925 1.00 90.44 127 THR A C 1
ATOM 1026 O O . THR A 1 127 ? -15.560 -5.771 21.485 1.00 90.44 127 THR A O 1
ATOM 1029 N N . PHE A 1 128 ? -16.721 -6.776 19.847 1.00 89.50 128 PHE A N 1
ATOM 1030 C CA . PHE A 1 128 ? -15.540 -7.344 19.185 1.00 89.50 128 PHE A CA 1
ATOM 1031 C C . PHE A 1 128 ? -14.501 -6.262 18.845 1.00 89.50 128 PHE A C 1
ATOM 1033 O O . PHE A 1 128 ? -13.332 -6.407 19.189 1.00 89.50 128 PHE A O 1
ATOM 1040 N N . TYR A 1 129 ? -14.941 -5.143 18.259 1.00 89.44 129 TYR A N 1
ATOM 1041 C CA . TYR A 1 129 ? -14.056 -4.049 17.848 1.00 89.44 129 TYR A CA 1
ATOM 1042 C C . TYR A 1 129 ? -13.442 -3.283 19.022 1.00 89.44 129 TYR A C 1
ATOM 1044 O O . TYR A 1 129 ? -12.370 -2.701 18.862 1.00 89.44 129 TYR A O 1
ATOM 1052 N N . ASP A 1 130 ? -14.097 -3.280 20.187 1.00 91.56 130 ASP A N 1
ATOM 1053 C CA . ASP A 1 130 ? -13.523 -2.709 21.407 1.00 91.56 130 ASP A CA 1
ATOM 1054 C C . ASP A 1 130 ? -12.376 -3.589 21.919 1.00 91.56 130 ASP A C 1
ATOM 1056 O O . ASP A 1 130 ? -11.327 -3.064 22.281 1.00 91.56 130 ASP A O 1
ATOM 1060 N N . ILE A 1 131 ? -12.539 -4.919 21.893 1.00 91.94 131 ILE A N 1
ATOM 1061 C CA . ILE A 1 131 ? -11.503 -5.875 22.320 1.00 91.94 131 ILE A CA 1
ATOM 1062 C C . ILE A 1 131 ? -10.300 -5.866 21.379 1.00 91.94 131 ILE A C 1
ATOM 1064 O O . ILE A 1 131 ? -9.168 -5.815 21.847 1.00 91.94 131 ILE A O 1
ATOM 1068 N N . THR A 1 132 ? -10.529 -5.874 20.065 1.00 91.25 132 THR A N 1
ATOM 1069 C CA . THR A 1 132 ? -9.450 -5.867 19.061 1.00 91.25 132 THR A CA 1
ATOM 1070 C C . THR A 1 132 ? -8.871 -4.469 18.820 1.00 91.25 132 THR A C 1
ATOM 1072 O O . THR A 1 132 ? -8.098 -4.258 17.881 1.00 91.25 132 THR A O 1
ATOM 1075 N N . ASN A 1 133 ? -9.276 -3.478 19.621 1.00 91.94 133 ASN A N 1
ATOM 1076 C CA . ASN A 1 133 ? -8.839 -2.101 19.471 1.00 91.94 133 ASN A CA 1
ATOM 1077 C C . ASN A 1 133 ? -7.354 -1.946 19.827 1.00 91.94 133 ASN A C 1
ATOM 1079 O O . ASN A 1 133 ? -6.859 -2.506 20.807 1.00 91.94 133 ASN A O 1
ATOM 1083 N N . TYR A 1 134 ? -6.652 -1.088 19.087 1.00 88.38 134 TYR A N 1
ATOM 1084 C CA . TYR A 1 134 ? -5.246 -0.772 19.342 1.00 88.38 134 TYR A CA 1
ATOM 1085 C C . TYR A 1 134 ? -4.988 -0.254 20.769 1.00 88.38 134 TYR A C 1
ATOM 1087 O O . TYR A 1 134 ? -3.965 -0.578 21.365 1.00 88.38 134 TYR A O 1
ATOM 1095 N N . ASN A 1 135 ? -5.926 0.491 21.361 1.00 89.38 135 ASN A N 1
ATOM 1096 C CA . ASN A 1 135 ? -5.782 0.996 22.728 1.00 89.38 135 ASN A CA 1
ATOM 1097 C C . ASN A 1 135 ? -5.865 -0.111 23.786 1.00 89.38 135 ASN A C 1
ATOM 1099 O O . ASN A 1 135 ? -5.156 -0.038 24.789 1.00 89.38 135 ASN A O 1
ATOM 1103 N N . VAL A 1 136 ? -6.670 -1.152 23.552 1.00 91.88 136 VAL A N 1
ATOM 1104 C CA . VAL A 1 136 ? -6.700 -2.334 24.425 1.00 91.88 136 VAL A CA 1
ATOM 1105 C C . VAL A 1 136 ? -5.365 -3.066 24.349 1.00 91.88 136 VAL A C 1
ATOM 1107 O O . VAL A 1 136 ? -4.772 -3.357 25.388 1.00 91.88 136 VAL A O 1
ATOM 1110 N N . MET A 1 137 ? -4.833 -3.264 23.140 1.00 93.25 137 MET A N 1
ATOM 1111 C CA . MET A 1 137 ? -3.517 -3.876 22.949 1.00 93.25 137 MET A CA 1
ATOM 1112 C C . MET A 1 137 ? -2.396 -3.075 23.629 1.00 93.25 137 MET A C 1
ATOM 1114 O O . MET A 1 137 ? -1.613 -3.641 24.390 1.00 93.25 137 MET A O 1
ATOM 1118 N N . ASN A 1 138 ? -2.346 -1.755 23.437 1.00 91.81 138 ASN A N 1
ATOM 1119 C CA . ASN A 1 138 ? -1.350 -0.898 24.090 1.00 91.81 138 ASN A CA 1
ATOM 1120 C C . ASN A 1 138 ? -1.415 -0.997 25.617 1.00 91.81 138 ASN A C 1
ATOM 1122 O O . ASN A 1 138 ? -0.379 -1.043 26.279 1.00 91.81 138 ASN A O 1
ATOM 1126 N N . GLN A 1 139 ? -2.623 -1.049 26.186 1.00 91.56 139 GLN A N 1
ATOM 1127 C CA . GLN A 1 139 ? -2.795 -1.214 27.625 1.00 91.56 139 GLN A CA 1
ATOM 1128 C C . GLN A 1 139 ? -2.264 -2.576 28.096 1.00 91.56 139 GLN A C 1
ATOM 1130 O O . GLN A 1 139 ? -1.571 -2.642 29.112 1.00 91.56 139 GLN A O 1
ATOM 1135 N N . LEU A 1 140 ? -2.517 -3.658 27.350 1.00 93.81 140 LEU A N 1
ATOM 1136 C CA . LEU A 1 140 ? -1.940 -4.974 27.647 1.00 93.81 140 LEU A CA 1
ATOM 1137 C C . LEU A 1 140 ? -0.409 -4.961 27.558 1.00 93.81 140 LEU A C 1
ATOM 1139 O O . LEU A 1 140 ? 0.252 -5.541 28.414 1.00 93.81 140 LEU A O 1
ATOM 1143 N N . GLU A 1 141 ? 0.176 -4.289 26.565 1.00 93.00 141 GLU A N 1
ATOM 1144 C CA . GLU A 1 141 ? 1.634 -4.161 26.435 1.00 93.00 141 GLU A CA 1
ATOM 1145 C C . GLU A 1 141 ? 2.252 -3.392 27.604 1.00 93.00 141 GLU A C 1
ATOM 1147 O O . GLU A 1 141 ? 3.268 -3.817 28.166 1.00 93.00 141 GLU A O 1
ATOM 1152 N N . GLN A 1 142 ? 1.613 -2.297 28.022 1.00 90.94 142 GLN A N 1
ATOM 1153 C CA . GLN A 1 142 ? 2.029 -1.541 29.198 1.00 90.94 142 GLN A CA 1
ATOM 1154 C C . GLN A 1 142 ? 1.982 -2.417 30.451 1.00 90.94 142 GLN A C 1
ATOM 1156 O O . GLN A 1 142 ? 2.988 -2.510 31.159 1.00 90.94 142 GLN A O 1
ATOM 1161 N N . ILE A 1 143 ? 0.875 -3.127 30.687 1.00 92.25 143 ILE A N 1
ATOM 1162 C CA . ILE A 1 143 ? 0.746 -4.045 31.825 1.00 92.25 143 ILE A CA 1
ATOM 1163 C C . ILE A 1 143 ? 1.808 -5.149 31.745 1.00 92.25 143 ILE A C 1
ATOM 1165 O O . ILE A 1 143 ? 2.475 -5.416 32.742 1.00 92.25 143 ILE A O 1
ATOM 1169 N N . ALA A 1 144 ? 2.042 -5.743 30.573 1.00 90.12 144 ALA A N 1
ATOM 1170 C CA . ALA A 1 144 ? 3.050 -6.788 30.384 1.00 90.12 144 ALA A CA 1
ATOM 1171 C C . ALA A 1 144 ? 4.464 -6.300 30.721 1.00 90.12 144 ALA A C 1
ATOM 1173 O O . ALA A 1 144 ? 5.208 -6.996 31.413 1.00 90.12 144 ALA A O 1
ATOM 1174 N N . SER A 1 145 ? 4.826 -5.089 30.284 1.00 89.00 145 SER A N 1
ATOM 1175 C CA . SER A 1 145 ? 6.132 -4.489 30.588 1.00 89.00 145 SER A CA 1
ATOM 1176 C C . SER A 1 145 ? 6.324 -4.212 32.086 1.00 89.00 145 SER A C 1
ATOM 1178 O O . SER A 1 145 ? 7.435 -4.303 32.611 1.00 89.00 145 SER A O 1
ATOM 1180 N N . GLN A 1 146 ? 5.234 -3.910 32.796 1.00 87.00 146 GLN A N 1
ATOM 1181 C CA . GLN A 1 146 ? 5.256 -3.568 34.216 1.00 87.00 146 GLN A CA 1
ATOM 1182 C C . GLN A 1 146 ? 5.104 -4.793 35.127 1.00 87.00 146 GLN A C 1
ATOM 1184 O O . GLN A 1 146 ? 5.642 -4.786 36.234 1.00 87.00 146 GLN A O 1
ATOM 1189 N N . ALA A 1 147 ? 4.452 -5.861 34.659 1.00 84.88 147 ALA A N 1
ATOM 1190 C CA . ALA A 1 147 ? 4.189 -7.086 35.417 1.00 84.88 147 ALA A CA 1
ATOM 1191 C C . ALA A 1 147 ? 5.465 -7.815 35.875 1.00 84.88 147 ALA A C 1
ATOM 1193 O O . ALA A 1 147 ? 5.430 -8.551 36.858 1.00 84.88 147 ALA A O 1
ATOM 1194 N N . ALA A 1 148 ? 6.599 -7.599 35.199 1.00 78.44 148 ALA A N 1
ATOM 1195 C CA . ALA A 1 148 ? 7.896 -8.120 35.635 1.00 78.44 148 ALA A CA 1
ATOM 1196 C C . ALA A 1 148 ? 8.443 -7.392 36.879 1.00 78.44 148 ALA A C 1
ATOM 1198 O O . ALA A 1 148 ? 9.104 -7.999 37.719 1.00 78.44 148 ALA A O 1
ATOM 1199 N N . ASN A 1 149 ? 8.150 -6.095 37.008 1.00 81.88 149 ASN A N 1
ATOM 1200 C CA . ASN A 1 149 ? 8.789 -5.201 37.978 1.00 81.88 149 ASN A CA 1
ATOM 1201 C C . ASN A 1 149 ? 7.892 -4.853 39.171 1.00 81.88 149 ASN A C 1
ATOM 1203 O O . ASN A 1 149 ? 8.386 -4.411 40.208 1.00 81.88 149 ASN A O 1
ATOM 1207 N N . ARG A 1 150 ? 6.574 -5.024 39.041 1.00 84.38 150 ARG A N 1
ATOM 1208 C CA . ARG A 1 150 ? 5.614 -4.764 40.115 1.00 84.38 150 ARG A CA 1
ATOM 1209 C C . ARG A 1 150 ? 4.424 -5.708 40.051 1.00 84.38 150 ARG A C 1
ATOM 1211 O O . ARG A 1 150 ? 4.070 -6.225 38.996 1.00 84.38 150 ARG A O 1
ATOM 1218 N N . ALA A 1 151 ? 3.752 -5.856 41.189 1.00 84.31 151 ALA A N 1
ATOM 1219 C CA . ALA A 1 151 ? 2.440 -6.482 41.217 1.00 84.31 151 ALA A CA 1
ATOM 1220 C C . ALA A 1 151 ? 1.434 -5.646 40.405 1.00 84.31 151 ALA A C 1
ATOM 1222 O O . ALA A 1 151 ? 1.449 -4.410 40.455 1.00 84.31 151 ALA A O 1
ATOM 1223 N N . MET A 1 152 ? 0.553 -6.330 39.672 1.00 86.19 152 MET A N 1
ATOM 1224 C CA . MET A 1 152 ? -0.587 -5.696 39.008 1.00 86.19 152 MET A CA 1
ATOM 1225 C C . MET A 1 152 ? -1.540 -5.104 40.044 1.00 86.19 152 MET A C 1
ATOM 1227 O O . MET A 1 152 ? -1.795 -5.716 41.087 1.00 86.19 152 MET A O 1
ATOM 1231 N N . THR A 1 153 ? -2.088 -3.935 39.731 1.00 88.69 153 THR A N 1
ATOM 1232 C CA . THR A 1 153 ? -3.187 -3.341 40.495 1.00 88.69 153 THR A CA 1
ATOM 1233 C C . THR A 1 153 ? -4.480 -4.133 40.278 1.00 88.69 153 THR A C 1
ATOM 1235 O O . THR A 1 153 ? -4.598 -4.920 39.336 1.00 88.69 153 THR A O 1
ATOM 1238 N N . GLU A 1 154 ? -5.475 -3.926 41.141 1.00 87.94 154 GLU A N 1
ATOM 1239 C CA . GLU A 1 154 ? -6.784 -4.579 41.001 1.00 87.94 154 GLU A CA 1
ATOM 1240 C C . GLU A 1 154 ? -7.485 -4.197 39.690 1.00 87.94 154 GLU A C 1
ATOM 1242 O O . GLU A 1 154 ? -8.059 -5.061 39.033 1.00 87.94 154 GLU A O 1
ATOM 1247 N N . GLN A 1 155 ? -7.370 -2.934 39.267 1.00 87.56 155 GLN A N 1
ATOM 1248 C CA . GLN A 1 155 ? -7.944 -2.456 38.006 1.00 87.56 155 GLN A CA 1
ATOM 1249 C C . GLN A 1 155 ? -7.293 -3.120 36.789 1.00 87.56 155 GLN A C 1
ATOM 1251 O O . GLN A 1 155 ? -7.989 -3.524 35.863 1.00 87.56 155 GLN A O 1
ATOM 1256 N N . GLU A 1 156 ? -5.969 -3.286 36.798 1.00 91.19 156 GLU A N 1
ATOM 1257 C CA . GLU A 1 156 ? -5.249 -3.973 35.718 1.00 91.19 156 GLU A CA 1
ATOM 1258 C C . GLU A 1 156 ? -5.604 -5.451 35.651 1.00 91.19 156 GLU A C 1
ATOM 1260 O O . GLU A 1 156 ? -5.784 -5.989 34.563 1.00 91.19 156 GLU A O 1
ATOM 1265 N N . ARG A 1 157 ? -5.745 -6.103 36.810 1.00 89.88 157 ARG A N 1
ATOM 1266 C CA . ARG A 1 157 ? -6.186 -7.496 36.866 1.00 89.88 157 ARG A CA 1
ATOM 1267 C C . ARG A 1 157 ? -7.591 -7.647 36.287 1.00 89.88 157 ARG A C 1
ATOM 1269 O O . ARG A 1 157 ? -7.781 -8.487 35.416 1.00 89.88 157 ARG A O 1
ATOM 1276 N N . ALA A 1 158 ? -8.530 -6.803 36.715 1.00 91.25 158 ALA A N 1
ATOM 1277 C CA . ALA A 1 158 ? -9.896 -6.813 36.199 1.00 91.25 158 ALA A CA 1
ATOM 1278 C C . ALA A 1 158 ? -9.928 -6.576 34.682 1.00 91.25 158 ALA A C 1
ATOM 1280 O O . ALA A 1 158 ? -10.614 -7.291 33.959 1.00 91.25 158 ALA A O 1
ATOM 1281 N N . PHE A 1 159 ? -9.139 -5.620 34.183 1.00 93.75 159 PHE A N 1
ATOM 1282 C CA . PHE A 1 159 ? -9.013 -5.366 32.750 1.00 93.75 159 PHE A CA 1
ATOM 1283 C C . PHE A 1 159 ? -8.513 -6.599 31.985 1.00 93.75 159 PHE A C 1
ATOM 1285 O O . PHE A 1 159 ? -9.139 -7.005 31.010 1.00 93.75 159 PHE A O 1
ATOM 1292 N N . VAL A 1 160 ? -7.420 -7.223 32.437 1.00 94.06 160 VAL A N 1
ATOM 1293 C CA . VAL A 1 160 ? -6.835 -8.415 31.798 1.00 94.06 160 VAL A CA 1
ATOM 1294 C C . VAL A 1 160 ? -7.820 -9.587 31.793 1.00 94.06 160 VAL A C 1
ATOM 1296 O O . VAL A 1 160 ? -7.979 -10.239 30.764 1.00 94.06 160 VAL A O 1
ATOM 1299 N N . GLU A 1 161 ? -8.512 -9.827 32.908 1.00 94.25 161 GLU A N 1
ATOM 1300 C CA . GLU A 1 161 ? -9.524 -10.885 33.024 1.00 94.25 161 GLU A CA 1
ATOM 1301 C C . GLU A 1 161 ? -10.710 -10.650 32.080 1.00 94.25 161 GLU A C 1
ATOM 1303 O O . GLU A 1 161 ? -11.164 -11.580 31.412 1.00 94.25 161 GLU A O 1
ATOM 1308 N N . LEU A 1 162 ? -11.184 -9.404 31.972 1.00 95.00 162 LEU A N 1
ATOM 1309 C CA . LEU A 1 162 ? -12.265 -9.038 31.057 1.00 95.00 162 LEU A CA 1
ATOM 1310 C C . LEU A 1 162 ? -11.838 -9.209 29.599 1.00 95.00 162 LEU A C 1
ATOM 1312 O O . LEU A 1 162 ? -12.565 -9.829 28.822 1.00 95.00 162 LEU A O 1
ATOM 1316 N N . VAL A 1 163 ? -10.644 -8.737 29.227 1.00 95.50 163 VAL A N 1
ATOM 1317 C CA . VAL A 1 163 ? -10.114 -8.949 27.874 1.00 95.50 163 VAL A CA 1
ATOM 1318 C C . VAL A 1 163 ? -10.018 -10.438 27.561 1.00 95.50 163 VAL A C 1
ATOM 1320 O O . VAL A 1 163 ? -10.497 -10.860 26.512 1.00 95.50 163 VAL A O 1
ATOM 1323 N N . GLN A 1 164 ? -9.462 -11.241 28.472 1.00 95.75 164 GLN A N 1
ATOM 1324 C CA . GLN A 1 164 ? -9.343 -12.685 28.284 1.00 95.75 164 GLN A CA 1
ATOM 1325 C C . GLN A 1 164 ? -10.709 -13.335 28.060 1.00 95.75 164 GLN A C 1
ATOM 1327 O O . GLN A 1 164 ? -10.915 -14.031 27.067 1.00 95.75 164 GLN A O 1
ATOM 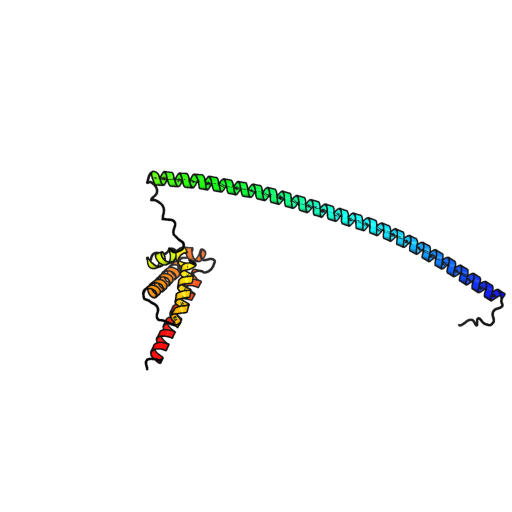1332 N N . TYR A 1 165 ? -11.654 -13.079 28.964 1.00 95.44 165 TYR A N 1
ATOM 1333 C CA . TYR A 1 165 ? -12.990 -13.657 28.907 1.00 95.44 165 TYR A CA 1
ATOM 1334 C C . TYR A 1 165 ? -13.699 -13.323 27.590 1.00 95.44 165 TYR A C 1
ATOM 1336 O O . TYR A 1 165 ? -14.248 -14.210 26.931 1.00 95.44 165 TYR A O 1
ATOM 1344 N N . HIS A 1 166 ? -13.672 -12.053 27.181 1.00 94.44 166 HIS A N 1
ATOM 1345 C CA . HIS A 1 166 ? -14.341 -11.619 25.960 1.00 94.44 166 HIS A CA 1
ATOM 1346 C C . HIS A 1 166 ? -13.620 -12.101 24.699 1.00 94.44 166 HIS A C 1
ATOM 1348 O O . HIS A 1 166 ? -14.290 -12.556 23.775 1.00 94.44 166 HIS A O 1
ATOM 1354 N N . ALA A 1 167 ? -12.285 -12.086 24.666 1.00 94.25 167 ALA A N 1
ATOM 1355 C CA . ALA A 1 167 ? -11.525 -12.604 23.533 1.00 94.25 167 ALA A CA 1
ATOM 1356 C C . ALA A 1 167 ? -11.751 -14.112 23.334 1.00 94.25 167 ALA A C 1
ATOM 1358 O O . ALA A 1 167 ? -12.001 -14.553 22.213 1.00 94.25 167 ALA A O 1
ATOM 1359 N N . GLU A 1 168 ? -11.763 -14.900 24.414 1.00 93.94 168 GLU A N 1
ATOM 1360 C CA . GLU A 1 168 ? -12.110 -16.324 24.349 1.00 93.94 168 GLU A CA 1
ATOM 1361 C C . GLU A 1 168 ? -13.562 -16.547 23.921 1.00 93.94 168 GLU A C 1
ATOM 1363 O O . GLU A 1 168 ? -13.845 -17.473 23.161 1.00 93.94 168 GLU A O 1
ATOM 1368 N N . ARG A 1 169 ? -14.496 -15.721 24.406 1.00 94.12 169 ARG A N 1
ATOM 1369 C CA . ARG A 1 169 ? -15.909 -15.809 24.025 1.00 94.12 169 ARG A CA 1
ATOM 1370 C C . ARG A 1 169 ? -16.098 -15.537 22.534 1.00 94.12 169 ARG A C 1
ATOM 1372 O O . ARG A 1 169 ? -16.785 -16.315 21.881 1.00 94.12 169 ARG A O 1
ATOM 1379 N N . PHE A 1 170 ? -15.495 -14.472 22.005 1.00 93.44 170 PHE A N 1
ATOM 1380 C CA . PHE A 1 170 ? -15.568 -14.142 20.581 1.00 93.44 170 PHE A CA 1
ATOM 1381 C C . PHE A 1 170 ? -14.832 -15.173 19.721 1.00 93.44 170 PHE A C 1
ATOM 1383 O O . PHE A 1 170 ? -15.336 -15.550 18.673 1.00 93.44 170 PHE A O 1
ATOM 1390 N N . GLY A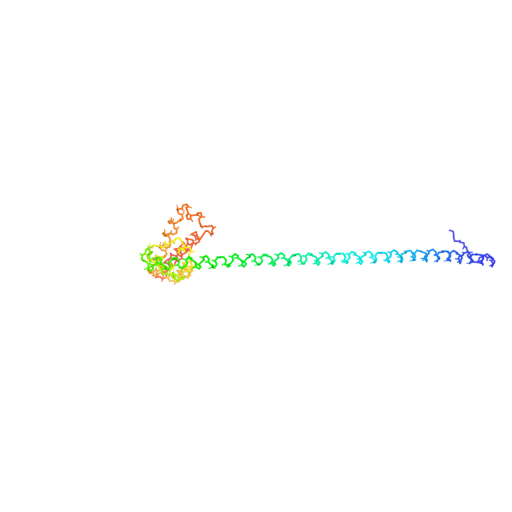 1 171 ? -13.703 -15.713 20.188 1.00 89.38 171 GLY A N 1
ATOM 1391 C CA . GLY A 1 171 ? -12.950 -16.736 19.455 1.00 89.38 171 GLY A CA 1
ATOM 1392 C C . GLY A 1 171 ? -13.660 -18.092 19.321 1.00 89.38 171 GLY A C 1
ATOM 1393 O O . GLY A 1 171 ? -13.262 -18.905 18.487 1.00 89.38 171 GLY A O 1
ATOM 1394 N N . ARG A 1 172 ? -14.700 -18.357 20.126 1.00 90.50 172 ARG A N 1
ATOM 1395 C CA . ARG A 1 172 ? -15.548 -19.563 20.023 1.00 90.50 172 ARG A CA 1
ATOM 1396 C C . ARG A 1 172 ? -16.724 -19.400 19.060 1.00 90.50 172 ARG A C 1
ATOM 1398 O O . ARG A 1 172 ? -17.382 -20.391 18.762 1.00 90.50 172 ARG A O 1
ATOM 1405 N N . ASP A 1 173 ? -17.017 -18.177 18.640 1.00 90.38 173 ASP A N 1
ATOM 1406 C CA . ASP A 1 173 ? -18.117 -17.865 17.737 1.00 90.38 173 ASP A CA 1
ATOM 1407 C C . ASP A 1 173 ? -17.579 -17.792 16.303 1.00 90.38 173 ASP A C 1
ATOM 1409 O O . ASP A 1 173 ? -16.732 -16.950 15.988 1.00 90.38 173 ASP A O 1
ATOM 1413 N N . ASP A 1 174 ? -18.062 -18.689 15.439 1.00 87.25 174 ASP A N 1
ATOM 1414 C CA . ASP A 1 174 ? -17.592 -18.818 14.056 1.00 87.25 174 ASP A CA 1
ATOM 1415 C C . ASP A 1 174 ? -17.726 -17.497 13.278 1.00 87.25 174 ASP 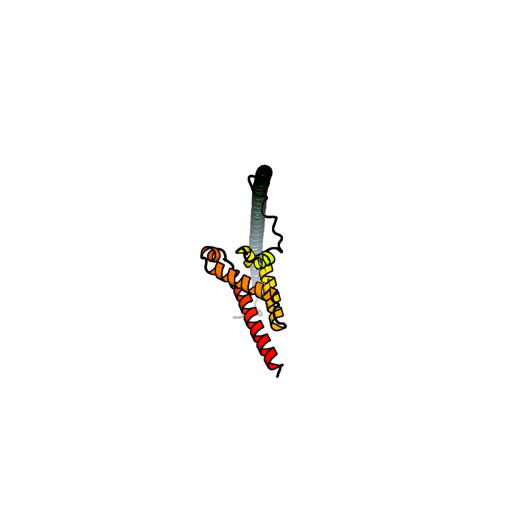A C 1
ATOM 1417 O O . ASP A 1 174 ? -16.851 -17.158 12.485 1.00 87.25 174 ASP A O 1
ATOM 1421 N N . PHE A 1 175 ? -18.749 -16.684 13.573 1.00 89.0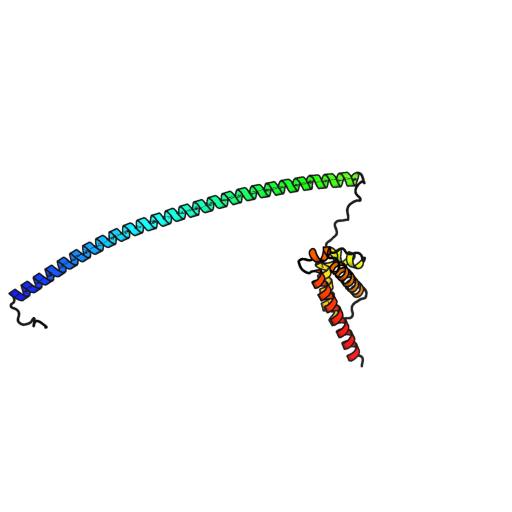6 175 PHE A N 1
ATOM 1422 C CA . PHE A 1 175 ? -18.939 -15.389 12.918 1.00 89.06 175 PHE A CA 1
ATOM 1423 C C . PHE A 1 175 ? -17.796 -14.410 13.203 1.00 89.06 175 PHE A C 1
ATOM 1425 O O . PHE A 1 175 ? -17.345 -13.693 12.310 1.00 89.06 175 PHE A O 1
ATOM 1432 N N . TYR A 1 176 ? -17.333 -14.345 14.453 1.00 88.44 176 TYR A N 1
ATOM 1433 C CA . TYR A 1 176 ? -16.242 -13.445 14.830 1.00 88.44 176 TYR A CA 1
ATOM 1434 C C . TYR A 1 176 ? -14.881 -14.009 14.449 1.00 88.44 176 TYR A C 1
ATOM 1436 O O . TYR A 1 176 ? -13.975 -13.241 14.141 1.00 88.44 176 TYR A O 1
ATOM 1444 N N . LYS A 1 177 ? -14.754 -15.335 14.414 1.00 84.12 177 LYS A N 1
ATOM 1445 C CA . LYS A 1 177 ? -13.559 -16.009 13.921 1.00 84.12 177 LYS A CA 1
ATOM 1446 C C . LYS A 1 177 ? -13.304 -15.706 12.444 1.00 84.12 177 LYS A C 1
ATOM 1448 O O . LYS A 1 177 ? -12.173 -15.392 12.092 1.00 84.12 177 LYS A O 1
ATOM 1453 N N . ASP A 1 178 ? -14.347 -15.719 11.615 1.00 83.94 178 ASP A N 1
ATOM 1454 C CA . ASP A 1 178 ? -14.242 -15.358 10.195 1.00 83.94 178 ASP A CA 1
ATOM 1455 C C . ASP A 1 178 ? -13.952 -13.861 9.995 1.00 83.94 178 ASP A C 1
ATOM 1457 O O . ASP A 1 178 ? -13.278 -13.476 9.043 1.00 83.94 178 ASP A O 1
ATOM 1461 N N . LYS A 1 179 ? -14.422 -13.002 10.911 1.00 84.38 179 LYS A N 1
ATOM 1462 C CA . LYS A 1 179 ? -14.135 -11.556 10.895 1.00 84.38 179 LYS A CA 1
ATOM 1463 C C . LYS A 1 179 ? -12.732 -11.189 11.368 1.00 84.38 179 LYS A C 1
ATOM 1465 O O . LYS A 1 179 ? -12.276 -10.081 11.087 1.00 84.38 179 LYS A O 1
ATOM 1470 N N . ASP A 1 180 ? -12.058 -12.072 12.095 1.00 87.69 180 ASP A N 1
ATOM 1471 C CA . ASP A 1 180 ? -10.721 -11.834 12.631 1.00 87.69 180 ASP A CA 1
ATOM 1472 C C . ASP A 1 180 ? -9.618 -12.241 11.638 1.00 87.69 180 ASP A C 1
ATOM 1474 O O . ASP A 1 180 ? -8.715 -13.011 11.961 1.00 87.69 180 ASP A O 1
ATOM 1478 N N . GLU A 1 181 ? -9.668 -11.712 10.409 1.00 81.56 181 GLU A N 1
ATOM 1479 C CA . GLU A 1 181 ? -8.730 -12.068 9.326 1.00 81.56 181 GLU A CA 1
ATOM 1480 C C . GLU A 1 181 ? -7.252 -11.866 9.713 1.00 81.56 181 GLU A C 1
ATOM 1482 O O . GLU A 1 181 ? -6.357 -12.554 9.222 1.00 81.56 181 GLU A O 1
ATOM 1487 N N . SER A 1 182 ? -6.991 -10.920 10.618 1.00 86.69 182 SER A N 1
ATOM 1488 C CA . SER A 1 182 ? -5.650 -10.566 11.097 1.00 86.69 182 SER A CA 1
ATOM 1489 C C . SER A 1 182 ? -5.271 -11.208 12.439 1.00 86.69 182 SER A C 1
ATOM 1491 O O . SER A 1 182 ? -4.209 -10.889 12.974 1.00 86.69 182 SER A O 1
ATOM 1493 N N . ASN A 1 183 ? -6.085 -12.125 12.974 1.00 89.88 183 ASN A N 1
ATOM 1494 C CA . ASN A 1 183 ? -5.848 -12.829 14.242 1.00 89.88 183 ASN A CA 1
ATOM 1495 C C . ASN A 1 183 ? -5.625 -11.896 15.456 1.00 89.88 183 ASN A C 1
ATOM 1497 O O . ASN A 1 183 ? -4.783 -12.166 16.323 1.00 89.88 183 ASN A O 1
ATOM 1501 N N . TYR A 1 184 ? -6.357 -10.786 15.531 1.00 89.88 184 TYR A N 1
ATOM 1502 C CA . TYR A 1 184 ? -6.301 -9.837 16.639 1.00 89.88 184 TYR A CA 1
ATOM 1503 C C . TYR A 1 184 ? -6.730 -10.463 17.972 1.00 89.88 184 TYR A C 1
ATOM 1505 O O . TYR A 1 184 ? -6.105 -10.196 18.996 1.00 89.88 184 TYR A O 1
ATOM 1513 N N . LEU A 1 185 ? -7.721 -11.360 17.988 1.00 92.06 185 LEU A N 1
ATOM 1514 C CA . LEU A 1 185 ? -8.116 -12.051 19.220 1.00 92.06 185 LEU A CA 1
ATOM 1515 C C . LEU A 1 185 ? -6.980 -12.934 19.754 1.00 92.06 185 LEU A C 1
ATOM 1517 O O . LEU A 1 185 ? -6.704 -12.947 20.955 1.00 92.06 185 LEU A O 1
ATOM 1521 N N . ALA A 1 186 ? -6.283 -13.643 18.863 1.00 92.38 186 ALA A N 1
ATOM 1522 C CA . ALA A 1 186 ? -5.141 -14.473 19.239 1.00 92.38 186 ALA A CA 1
ATOM 1523 C C . ALA A 1 186 ? -3.957 -13.629 19.740 1.00 92.38 186 ALA A C 1
ATOM 1525 O O . ALA A 1 186 ? -3.280 -14.024 20.693 1.00 92.38 186 ALA A O 1
ATOM 1526 N N . ARG A 1 187 ? -3.723 -12.457 19.135 1.00 93.62 187 ARG A N 1
ATOM 1527 C CA . ARG A 1 187 ? -2.719 -11.483 19.593 1.00 93.62 187 ARG A CA 1
ATOM 1528 C C . ARG A 1 187 ? -2.988 -11.046 21.036 1.00 93.62 187 ARG A C 1
ATOM 1530 O O . ARG A 1 187 ? -2.062 -11.039 21.853 1.00 93.62 187 ARG A O 1
ATOM 1537 N N . GLU A 1 188 ? -4.246 -10.770 21.357 1.00 91.81 188 GLU A N 1
ATOM 1538 C CA . GLU A 1 188 ? -4.637 -10.227 22.659 1.00 91.81 188 GLU A CA 1
ATOM 1539 C C . GLU A 1 188 ? -4.493 -11.298 23.738 1.00 91.81 188 GLU A C 1
ATOM 1541 O O . GLU A 1 188 ? -3.880 -11.059 24.783 1.00 91.81 188 GLU A O 1
ATOM 1546 N N . LEU A 1 189 ? -4.933 -12.524 23.438 1.00 94.75 189 LEU A N 1
ATOM 1547 C CA . LEU A 1 189 ? -4.729 -13.686 24.305 1.00 94.75 189 LEU A CA 1
ATOM 1548 C C . LEU A 1 189 ? -3.241 -13.984 24.536 1.00 94.75 189 LEU A C 1
ATOM 1550 O O . LEU A 1 189 ? -2.835 -14.255 25.665 1.00 94.75 189 LEU A O 1
ATOM 1554 N N . ALA A 1 190 ? -2.393 -13.851 23.513 1.00 93.81 190 ALA A N 1
ATOM 1555 C CA . ALA A 1 190 ? -0.953 -14.047 23.671 1.00 93.81 190 ALA A CA 1
ATOM 1556 C C . ALA A 1 190 ? -0.320 -13.022 24.632 1.00 93.81 190 ALA A C 1
ATOM 1558 O O . ALA A 1 190 ? 0.614 -13.355 25.370 1.00 93.81 190 ALA A O 1
ATOM 1559 N N . LYS A 1 191 ? -0.816 -11.776 24.660 1.00 93.00 191 LYS A N 1
ATOM 1560 C CA . LYS A 1 191 ? -0.374 -10.784 25.653 1.00 93.00 191 LYS A CA 1
ATOM 1561 C C . LYS A 1 191 ? -0.888 -11.091 27.051 1.00 93.00 191 LYS A C 1
ATOM 1563 O O . LYS A 1 191 ? -0.104 -10.998 27.995 1.00 93.00 191 LYS A O 1
ATOM 1568 N N . VAL A 1 192 ? -2.148 -11.496 27.194 1.00 93.56 192 VAL A N 1
ATOM 1569 C CA . VAL A 1 192 ? -2.708 -11.951 28.480 1.00 93.56 192 VAL A CA 1
ATOM 1570 C C . VAL A 1 192 ? -1.872 -13.098 29.065 1.00 93.56 192 VAL A C 1
ATOM 1572 O O . VAL A 1 192 ? -1.512 -13.076 30.247 1.00 93.56 192 VAL A O 1
ATOM 1575 N N . ASP A 1 193 ? -1.482 -14.063 28.233 1.00 92.94 193 ASP A N 1
ATOM 1576 C CA . ASP A 1 193 ? -0.614 -15.172 28.632 1.00 92.94 193 ASP A CA 1
ATOM 1577 C C . ASP A 1 193 ? 0.770 -14.696 29.083 1.00 92.94 193 ASP A C 1
ATOM 1579 O O . ASP A 1 193 ? 1.317 -15.195 30.073 1.00 92.94 193 ASP A O 1
ATOM 1583 N N . GLN A 1 194 ? 1.349 -13.722 28.376 1.00 92.19 194 GLN A N 1
ATOM 1584 C CA . GLN A 1 194 ? 2.625 -13.122 28.757 1.00 92.19 194 GLN A CA 1
ATOM 1585 C C . GLN A 1 194 ? 2.531 -12.442 30.128 1.00 92.19 194 GLN A C 1
ATOM 1587 O O . GLN A 1 194 ? 3.371 -12.704 30.989 1.00 92.19 194 GLN A O 1
ATOM 1592 N N . ILE A 1 195 ? 1.495 -11.628 30.355 1.00 91.62 195 ILE A N 1
ATOM 1593 C CA . ILE A 1 195 ? 1.234 -10.969 31.643 1.00 91.62 195 ILE A CA 1
ATOM 1594 C C . ILE A 1 195 ? 1.129 -12.015 32.758 1.00 91.62 195 ILE A C 1
ATOM 1596 O O . ILE A 1 195 ? 1.780 -11.895 33.798 1.00 91.62 195 ILE A O 1
ATOM 1600 N N . SER A 1 196 ? 0.355 -13.075 32.520 1.00 88.12 196 SER A N 1
ATOM 1601 C CA . SER A 1 196 ? 0.126 -14.152 33.485 1.00 88.12 196 SER A CA 1
ATOM 1602 C C . SER A 1 196 ? 1.408 -14.900 33.859 1.00 88.12 196 SER A C 1
ATOM 1604 O O . SER A 1 196 ? 1.586 -15.276 35.020 1.00 88.12 196 SER A O 1
ATOM 1606 N N . LYS A 1 197 ? 2.321 -15.109 32.901 1.00 88.12 197 LYS A N 1
ATOM 1607 C CA . LYS A 1 197 ? 3.642 -15.708 33.152 1.00 88.12 197 LYS A CA 1
ATOM 1608 C C . LYS A 1 197 ? 4.529 -14.762 33.962 1.00 88.12 197 LYS A C 1
ATOM 1610 O O . LYS A 1 197 ? 4.997 -15.145 35.031 1.00 88.12 197 LYS A O 1
ATOM 1615 N N . SER A 1 198 ? 4.666 -13.509 33.529 1.00 86.25 198 SER A N 1
ATOM 1616 C CA . SER A 1 198 ? 5.502 -12.514 34.214 1.00 86.25 198 SER A CA 1
ATOM 1617 C C . SER A 1 198 ? 5.052 -12.243 35.655 1.00 86.25 198 SER A C 1
ATOM 1619 O O . SER A 1 198 ? 5.887 -12.124 36.552 1.00 86.25 198 SER A O 1
ATOM 1621 N N . ALA A 1 199 ? 3.742 -12.223 35.913 1.00 79.69 199 ALA A N 1
ATOM 1622 C CA . ALA A 1 199 ? 3.203 -12.044 37.259 1.00 79.69 199 ALA A CA 1
ATOM 1623 C C . ALA A 1 199 ? 3.533 -13.220 38.202 1.00 79.69 199 ALA A C 1
ATOM 1625 O O . ALA A 1 199 ? 3.769 -13.012 39.396 1.00 79.69 199 ALA A O 1
ATOM 1626 N N . LYS A 1 200 ? 3.576 -14.457 37.683 1.00 77.88 200 LYS A N 1
ATOM 1627 C CA . LYS A 1 200 ? 3.975 -15.645 38.458 1.00 77.88 200 LYS A CA 1
ATOM 1628 C C . LYS A 1 200 ? 5.462 -15.610 38.799 1.00 77.88 200 LYS A C 1
ATOM 1630 O O . LYS A 1 200 ? 5.809 -15.840 39.957 1.00 77.88 200 LYS A O 1
ATOM 1635 N N . ASP A 1 201 ? 6.304 -15.260 37.833 1.00 71.50 201 ASP A N 1
ATOM 1636 C CA . ASP A 1 201 ? 7.757 -15.187 38.017 1.00 71.50 201 ASP A CA 1
ATOM 1637 C C . ASP A 1 201 ? 8.137 -14.103 39.039 1.00 71.50 201 ASP A C 1
ATOM 1639 O O . ASP A 1 201 ? 8.944 -14.343 39.938 1.00 71.50 201 ASP A O 1
ATOM 1643 N N . SER A 1 202 ? 7.479 -12.939 38.989 1.00 62.59 202 SER A N 1
ATOM 1644 C CA . SER A 1 202 ? 7.659 -11.864 39.976 1.00 62.59 202 SER A CA 1
ATOM 1645 C C . SER A 1 202 ? 7.231 -12.292 41.391 1.00 62.59 202 SER A C 1
ATOM 1647 O O . SER A 1 202 ? 7.928 -12.031 42.375 1.00 62.59 202 SER A O 1
ATOM 1649 N N . SER A 1 203 ? 6.116 -13.026 41.513 1.00 62.44 203 SER A N 1
ATOM 1650 C CA . SER A 1 203 ? 5.655 -13.564 42.801 1.00 62.44 203 SER A CA 1
ATOM 1651 C C . SER A 1 203 ? 6.617 -14.606 43.385 1.00 62.44 203 SER A C 1
ATOM 1653 O O . SER A 1 203 ? 6.814 -14.642 44.602 1.00 62.44 203 SER A O 1
ATOM 1655 N N . GLN A 1 204 ? 7.236 -15.437 42.541 1.00 61.75 204 GLN A N 1
ATOM 1656 C CA . GLN A 1 204 ? 8.246 -16.410 42.963 1.00 61.75 204 GLN A CA 1
ATOM 1657 C C . GLN A 1 204 ? 9.560 -15.736 43.371 1.00 61.75 204 GLN A C 1
ATOM 1659 O O . GLN A 1 204 ? 10.099 -16.074 44.422 1.00 61.75 204 GLN A O 1
ATOM 1664 N N . MET A 1 205 ? 10.028 -14.742 42.610 1.00 55.97 205 MET A N 1
ATOM 1665 C CA . MET A 1 205 ? 11.205 -13.938 42.959 1.00 55.97 205 MET A CA 1
ATOM 1666 C C . MET A 1 205 ? 11.034 -13.248 44.312 1.00 55.97 205 MET A C 1
ATOM 1668 O O . MET A 1 205 ? 11.918 -13.335 45.157 1.00 55.97 205 MET A O 1
ATOM 1672 N N . LYS A 1 206 ? 9.875 -12.633 44.577 1.00 58.34 206 LYS A N 1
ATOM 1673 C CA . LYS A 1 206 ? 9.623 -11.978 45.868 1.00 58.34 206 LYS A CA 1
ATOM 1674 C C . LYS A 1 206 ? 9.736 -12.953 47.052 1.00 58.34 206 LYS A C 1
ATOM 1676 O O . LYS A 1 206 ? 10.342 -12.620 48.059 1.00 58.34 206 LYS A O 1
ATOM 1681 N N . LYS A 1 207 ? 9.263 -14.197 46.892 1.00 60.47 207 LYS A N 1
ATOM 1682 C CA . LYS A 1 207 ? 9.410 -15.255 47.911 1.00 60.47 207 LYS A CA 1
ATOM 1683 C C . LYS A 1 207 ? 10.854 -15.720 48.131 1.00 60.47 207 LYS A C 1
ATOM 1685 O O . LYS A 1 207 ? 11.142 -16.232 49.203 1.00 60.47 207 LYS A O 1
ATOM 1690 N N . LEU A 1 208 ? 11.733 -15.584 47.137 1.00 57.62 208 LEU A N 1
ATOM 1691 C CA . LEU A 1 208 ? 13.154 -15.941 47.241 1.00 57.62 208 LEU A CA 1
ATOM 1692 C C . LEU A 1 208 ? 13.980 -14.886 47.991 1.00 57.62 208 LEU A C 1
ATOM 1694 O O . LEU A 1 208 ? 15.002 -15.238 48.568 1.00 57.62 208 LEU A O 1
ATOM 1698 N N . TYR A 1 209 ? 13.545 -13.622 47.987 1.00 57.88 209 TYR A N 1
ATOM 1699 C CA . TYR A 1 209 ? 14.224 -12.516 48.676 1.00 57.88 209 TYR A CA 1
ATOM 1700 C C . TYR A 1 209 ? 13.646 -12.191 50.064 1.00 57.88 209 TYR A C 1
ATOM 1702 O O . TYR A 1 209 ? 14.273 -11.446 50.810 1.00 57.88 209 TYR A O 1
ATOM 1710 N N . ASP A 1 210 ? 12.484 -12.752 50.415 1.00 52.00 210 ASP A N 1
ATOM 1711 C CA . ASP A 1 210 ? 11.844 -12.611 51.733 1.00 52.00 210 ASP A CA 1
ATOM 1712 C C . ASP A 1 210 ? 12.251 -13.740 52.728 1.00 52.00 210 ASP A C 1
ATOM 1714 O O . ASP A 1 210 ? 11.543 -13.984 53.709 1.00 52.00 210 ASP A O 1
ATOM 1718 N N . VAL A 1 211 ? 13.376 -14.439 52.484 1.00 45.44 211 VAL A N 1
ATOM 1719 C CA . VAL A 1 211 ? 14.016 -15.434 53.386 1.00 45.44 211 VAL A CA 1
ATOM 1720 C C . VAL A 1 211 ? 15.332 -14.879 53.915 1.00 45.44 211 VAL A C 1
ATOM 1722 O O . VAL A 1 211 ? 15.569 -15.015 55.136 1.00 45.44 211 VAL A O 1
#

Radius of gyration: 45.74 Å; chains: 1; bounding box: 111×35×121 Å

Foldseek 3Di:
DDDPPPPDDPVVVVVVVVVVVVVVVVVVVVVVVVVVVVVVVVVVVVVVVVVVVVVVVVVVVVVVVVVVVVVVVVVVVVVVVVVVVVVVVVVVVVVVVVCVVVVVDPPDDDPQPLPCLLVCLLVLHHDLCSLLRPVLLVLLVVLLVCLLPDADDPSSVSSLVSSLVVLVVLCVDVVSVVVPPVCSSVSSVVSSVSSVVSNVVNVVVVVVVVD

Secondary structure (DSSP, 8-state):
----GGG--HHHHHHHHHHHHHHHHHHHHHHHHHHHHHHHHHHHHHHHHHHHHHHHHHHHHHHHHHHHHHHHHHHHHHHHHHHHHHHHHHHHHHHHHHHHHTTSS--------TTHHHHHHHTT---HHHHT-HHHHHHHHHHHHHHTTSPPPHHHHHHHHHHHHHHHHHHTSHHHHHH-TT-HHHHHHHHHHHHHHHHHHHHHHHHHH--

Sequence (211 aa):
MAIDEENLSPEEKIKQLLGSEKEKREELEAKKAELDKKKKELEELEKKSTREIQATRKAIQEQIEEIASEEKQRFEELEEIRRKRELEAQSLEEAITEEEEKGNIPQGPVPRGYGDAINQVLAGNPTFYDITNYNVMNQLEQIASQAANRAMTEQERAFVELVQYHAERFGRDDFYKDKDESNYLARELAKVDQISKSAKDSSQMKKLYDV

pLDDT: mean 83.23, std 13.49, range [41.72, 95.75]